Protein AF-A0A2V2X9T9-F1 (afdb_monomer)

Secondary structure (DSSP, 8-state):
----TTTT-----PPP---TT-----------S-TTSEEEEEEE--BTTB--EEEEEEEEHHHHT-TT-SEEEEEEE-TT-SS--EEEEEEEE--------------PPPPS-PPP----HHHHTTSTT----------------------S--EEEEEEEEEEESPPP--SSS---EEEEEEETTEEEEPPP-TT-SS-EEEEEEEEEES-TTT-EEEEEEEE--TTS--EEEEEEEEEGGGTTTSGGGEEEEEEEPBSS-EEEEEEEEEE-

InterPro domains:
  IPR000008 C2 domain [PF00168] (7-73)
  IPR000008 C2 domain [PF00168] (155-245)
  IPR000008 C2 domain [PS50004] (137-257)
  IPR000008 C2 domain [SM00239] (156-253)
  IPR035892 C2 domain superfamily [G3DSA:2.60.40.150] (138-272)
  IPR035892 C2 domain superfamily [SSF49562] (153-270)
  IPR045050 Synaptotagmin, plant [PTHR10774] (154-242)

Radius of gyration: 24.14 Å; Cα contacts (8 Å, |Δi|>4): 445; chains: 1; bounding box: 52×56×68 Å

Nearest PDB structures (foldseek):
  7a1r-assembly2_B  TM=9.874E-01  e=1.997E-17  Trypanosoma brucei equiperdum
  3jzy-assembly1_A  TM=9.285E-01  e=2.390E-10  Homo sapiens
  5iz5-assembly2_B  TM=8.780E-01  e=1.130E-08  Homo sapiens
  4p42-assembly1_B  TM=6.871E-01  e=4.207E-10  Homo sapiens
  5iz5-assembly1_A  TM=8.531E-01  e=1.266E-07  Homo sapiens

Foldseek 3Di:
DDDPPPVDDDDDDADDDDDLPDDGDGDDDDDDPDQQDKDKDWDFDPDPPDTDTLFIDIGRSVVLVPPVDQKDKDFGAHPPDPDRDGRDIDIDGDDDQDDPPDDPDDDDDDDPDDDDDDDDVVVVVVVVPDDDDDDDDDDDDDDPPPPPPVAPFWFKKKKFFFKWAWWDAPDPPAGFFKKKWKDKPPDIDIFHTHPRDRTDTGRDIDMDTGDHQQAIKIKMFIWTDDPPDDIGTRFIDIGRNVVLVPDVQSKDWDWDATPPGIITTMIMHTDTD

Solvent-accessible surface area (backbone atoms only — not comparable to full-atom values): 17339 Å² total; per-residue (Å²): 136,85,80,86,76,72,84,76,71,85,80,85,79,78,84,90,82,76,65,97,87,52,88,86,86,83,87,86,82,82,89,79,93,57,62,88,42,66,49,76,49,76,43,61,48,95,42,96,95,49,70,53,74,54,18,36,44,78,44,52,40,56,66,62,64,40,88,88,48,72,65,50,77,50,58,19,24,42,91,89,49,97,62,79,56,70,69,45,79,48,78,45,74,71,84,84,83,78,81,89,75,74,83,91,76,86,80,78,82,80,79,95,66,84,80,82,91,75,83,60,70,78,62,65,71,63,68,82,78,74,86,75,90,80,86,85,85,84,86,88,84,93,76,90,76,81,77,80,64,86,52,72,41,32,30,39,37,40,38,37,39,42,32,37,38,68,40,55,73,79,47,95,75,76,53,32,22,36,24,44,41,39,33,45,92,90,48,74,50,72,48,77,65,39,77,58,37,51,58,38,74,64,70,37,76,47,79,46,83,40,68,28,35,70,78,38,47,44,39,38,34,36,29,27,62,45,98,89,64,76,64,43,82,41,20,35,43,75,43,56,40,40,64,32,71,70,32,80,87,21,37,46,70,54,78,43,71,21,52,88,36,30,36,39,32,41,37,38,36,49,48,75,93

Organism: Trypanosoma cruzi (NCBI:txid5693)

Structure (mmCIF, N/CA/C/O backbone):
data_AF-A0A2V2X9T9-F1
#
_entry.id   AF-A0A2V2X9T9-F1
#
loop_
_atom_site.group_PDB
_atom_site.id
_atom_site.type_symbol
_atom_site.label_atom_id
_atom_site.label_alt_id
_atom_site.label_comp_id
_atom_site.label_asym_id
_atom_site.label_entity_id
_atom_site.label_seq_id
_atom_site.pdbx_PDB_ins_code
_atom_site.Cartn_x
_atom_site.Cartn_y
_atom_site.Cartn_z
_atom_site.occupancy
_atom_site.B_iso_or_equiv
_atom_site.auth_seq_id
_atom_site.auth_comp_id
_atom_site.auth_asym_id
_atom_site.auth_atom_id
_atom_site.pdbx_PDB_model_num
ATOM 1 N N . MET A 1 1 ? 13.705 20.009 25.625 1.00 28.89 1 MET A N 1
ATOM 2 C CA . MET A 1 1 ? 12.770 20.513 24.594 1.00 28.89 1 MET A CA 1
ATOM 3 C C . MET A 1 1 ? 12.091 19.298 23.990 1.00 28.89 1 MET A C 1
ATOM 5 O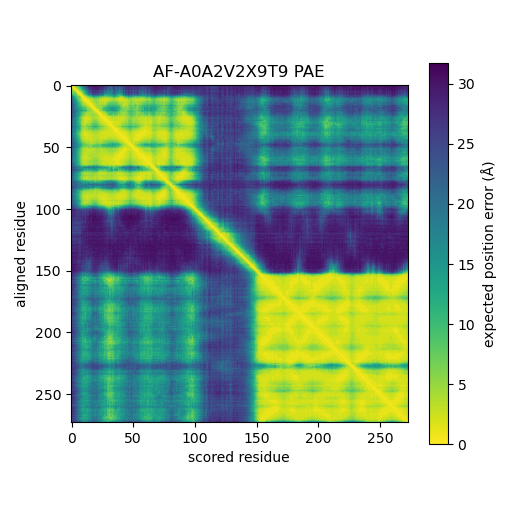 O . MET A 1 1 ? 12.795 18.459 23.448 1.00 28.89 1 MET A O 1
ATOM 9 N N . ILE A 1 2 ? 10.784 19.131 24.202 1.00 28.92 2 ILE A N 1
ATOM 10 C CA . ILE A 1 2 ? 10.064 17.897 23.843 1.00 28.92 2 ILE A CA 1
ATOM 11 C C . ILE A 1 2 ? 9.598 18.002 22.384 1.00 28.92 2 ILE A C 1
ATOM 13 O O . ILE A 1 2 ? 9.056 19.031 21.983 1.00 28.92 2 ILE A O 1
ATOM 17 N N . GLY A 1 3 ? 9.882 16.969 21.586 1.00 25.80 3 GLY A N 1
ATOM 18 C CA . GLY A 1 3 ? 9.629 16.950 20.145 1.00 25.80 3 GLY A CA 1
ATOM 19 C C . GLY A 1 3 ? 8.139 16.922 19.802 1.00 25.80 3 GLY A C 1
ATOM 20 O O . GLY A 1 3 ? 7.372 16.157 20.378 1.00 25.80 3 GLY A O 1
ATOM 21 N N . ASN A 1 4 ? 7.735 17.756 18.844 1.00 30.50 4 ASN A N 1
ATOM 22 C CA . ASN A 1 4 ? 6.341 17.939 18.435 1.00 30.50 4 ASN A CA 1
ATOM 23 C C . ASN A 1 4 ? 5.920 16.908 17.362 1.00 30.50 4 ASN A C 1
ATOM 25 O O . ASN A 1 4 ? 5.582 17.274 16.236 1.00 30.50 4 ASN A O 1
ATOM 29 N N . ASP A 1 5 ? 5.993 15.619 17.713 1.00 32.16 5 ASP A N 1
ATOM 30 C CA . ASP A 1 5 ? 5.801 14.475 16.798 1.00 32.16 5 ASP A CA 1
ATOM 31 C C . ASP A 1 5 ? 4.340 13.976 16.693 1.00 32.16 5 ASP A C 1
ATOM 33 O O . ASP A 1 5 ? 4.054 12.974 16.041 1.00 32.16 5 ASP A O 1
ATOM 37 N N . GLU A 1 6 ? 3.364 14.685 17.275 1.00 36.12 6 GLU A N 1
ATOM 38 C CA . GLU A 1 6 ? 1.939 14.315 17.148 1.00 36.12 6 GLU A CA 1
ATOM 39 C C . GLU A 1 6 ? 1.353 14.542 15.740 1.00 36.12 6 GLU A C 1
ATOM 41 O O . GLU A 1 6 ? 0.246 14.086 15.445 1.00 36.12 6 GLU A O 1
ATOM 46 N N . LYS A 1 7 ? 2.072 15.236 14.848 1.00 32.56 7 LYS A N 1
ATOM 47 C CA . LYS A 1 7 ? 1.517 15.843 13.624 1.00 32.56 7 LYS A CA 1
ATOM 48 C C . LYS A 1 7 ? 1.020 14.896 12.520 1.00 32.56 7 LYS A C 1
ATOM 50 O O . LYS A 1 7 ? 0.610 15.400 11.478 1.00 32.56 7 LYS A O 1
ATOM 55 N N . ASN A 1 8 ? 1.028 13.574 12.709 1.00 38.50 8 ASN A N 1
ATOM 56 C CA . ASN A 1 8 ? 0.513 12.645 11.692 1.00 38.50 8 ASN A CA 1
ATOM 57 C C . ASN A 1 8 ? -0.194 11.377 12.217 1.00 38.50 8 ASN A C 1
ATOM 59 O O . ASN A 1 8 ? -0.407 10.440 11.448 1.00 38.50 8 ASN A O 1
ATOM 63 N N . LYS A 1 9 ? -0.594 11.318 13.498 1.00 53.03 9 LYS A N 1
ATOM 64 C CA . LYS A 1 9 ? -1.461 10.222 13.974 1.00 53.03 9 LYS A CA 1
ATOM 65 C C . LYS A 1 9 ? -2.888 10.441 13.458 1.00 53.03 9 LYS A C 1
ATOM 67 O O . LYS A 1 9 ? -3.570 11.365 13.905 1.00 53.03 9 LYS A O 1
ATOM 72 N N . LYS A 1 10 ? -3.334 9.602 12.513 1.00 62.12 10 LYS A N 1
ATOM 73 C CA . LYS A 1 10 ? -4.699 9.625 11.959 1.00 62.12 10 LYS A CA 1
ATOM 74 C C . LYS A 1 10 ? -5.705 9.398 13.092 1.00 62.12 10 LYS A C 1
ATOM 76 O O . LYS A 1 10 ? -5.813 8.296 13.615 1.00 62.12 10 LYS A O 1
ATOM 81 N N . ARG A 1 11 ? -6.425 10.452 13.486 1.00 79.19 11 ARG A N 1
ATOM 82 C CA . ARG A 1 11 ? -7.512 10.362 14.469 1.00 79.19 11 ARG A CA 1
ATOM 83 C C . ARG A 1 11 ? -8.745 9.783 13.781 1.00 79.19 11 ARG A C 1
ATOM 85 O O . ARG A 1 11 ? -9.159 10.296 12.742 1.00 79.19 11 ARG A O 1
ATOM 92 N N . LEU A 1 12 ? -9.319 8.736 14.361 1.00 83.00 12 LEU A N 1
ATOM 93 C CA . LEU A 1 12 ? -10.625 8.211 13.971 1.00 83.00 12 LEU A CA 1
ATOM 94 C C . LEU A 1 12 ? -11.700 8.948 14.787 1.00 83.00 12 LEU A C 1
ATOM 96 O O . LEU A 1 12 ? -11.453 9.318 15.936 1.00 83.00 12 LEU A O 1
ATOM 100 N N . LYS A 1 13 ? -12.860 9.225 14.184 1.00 85.56 13 LYS A N 1
ATOM 101 C CA . LYS A 1 13 ? -13.997 9.898 14.833 1.00 85.56 13 LYS A CA 1
ATOM 102 C C . LYS A 1 13 ? -15.243 9.051 14.610 1.00 85.56 13 LYS A C 1
ATOM 104 O O . LYS A 1 13 ? -15.456 8.600 13.488 1.00 85.56 13 LYS A O 1
ATOM 109 N N . SER A 1 14 ? -16.026 8.862 15.667 1.00 83.56 14 SER A N 1
ATOM 110 C CA . SER A 1 14 ? -17.267 8.094 15.630 1.00 83.56 14 SER A CA 1
ATOM 111 C C . SER A 1 14 ? -18.379 8.796 14.850 1.00 83.56 14 SER A C 1
ATOM 113 O O . SER A 1 14 ? -18.314 10.002 14.563 1.00 83.56 14 SER A O 1
ATOM 115 N N . ALA A 1 15 ? -19.464 8.067 14.611 1.00 78.88 15 ALA A N 1
ATOM 116 C CA . ALA A 1 15 ? -20.769 8.655 14.360 1.00 78.88 15 ALA A CA 1
ATOM 117 C C . ALA A 1 15 ? -21.184 9.626 15.492 1.00 78.88 15 ALA A C 1
ATOM 119 O O . ALA A 1 15 ? -20.771 9.505 16.650 1.00 78.88 15 ALA A O 1
ATOM 120 N N . ILE A 1 16 ? -22.022 10.608 15.147 1.00 78.44 16 ILE A N 1
ATOM 121 C CA . ILE A 1 16 ? -22.639 11.522 16.117 1.00 78.44 16 ILE A CA 1
ATOM 122 C C . ILE A 1 16 ? -23.862 10.820 16.711 1.00 78.44 16 ILE A C 1
ATOM 124 O O . ILE A 1 16 ? -24.809 10.515 15.985 1.00 78.44 16 ILE A O 1
ATOM 128 N N . TYR A 1 17 ? -23.868 10.619 18.027 1.00 75.88 17 TYR A N 1
ATOM 129 C CA . TYR A 1 17 ? -25.002 10.059 18.764 1.00 75.88 17 TYR A CA 1
ATOM 130 C C . TYR A 1 17 ? -25.751 11.142 19.557 1.00 75.88 17 TYR A C 1
ATOM 132 O O . TYR A 1 17 ? -25.273 12.266 19.728 1.00 75.88 17 TYR A O 1
ATOM 140 N N . LYS A 1 18 ? -26.969 10.826 20.009 1.00 77.75 18 LYS A N 1
ATOM 141 C CA . LYS A 1 18 ? -27.835 11.739 20.771 1.00 77.75 18 LYS A CA 1
ATOM 142 C C . LYS A 1 18 ? -28.406 11.023 21.985 1.00 77.75 18 LYS A C 1
ATOM 144 O O . LYS A 1 18 ? -28.863 9.898 21.849 1.00 77.75 18 LYS A O 1
ATOM 149 N N . GLY A 1 19 ? -28.466 11.729 23.113 1.00 72.50 19 GLY A N 1
ATOM 150 C CA . GLY A 1 19 ? -28.931 11.199 24.397 1.00 72.50 19 GLY A CA 1
ATOM 151 C C . GLY A 1 19 ? -27.762 10.837 25.314 1.00 72.50 19 GLY A C 1
ATOM 152 O O . GLY A 1 19 ? -26.826 10.162 24.904 1.00 72.50 19 GLY A O 1
ATOM 153 N N . LEU A 1 20 ? -27.807 11.305 26.566 1.00 70.94 20 LEU A N 1
ATOM 154 C CA . LEU A 1 20 ? -26.736 11.085 27.554 1.00 70.94 20 LEU A CA 1
ATOM 155 C C . LEU A 1 20 ? -26.672 9.638 28.071 1.00 70.94 20 LEU A C 1
ATOM 157 O O . LEU A 1 20 ? -25.647 9.228 28.602 1.00 70.94 20 LEU A O 1
ATOM 161 N N . SER A 1 21 ? -27.767 8.892 27.931 1.00 73.31 21 SER A N 1
ATOM 162 C CA . SER A 1 21 ? -27.919 7.491 28.338 1.00 73.31 21 SER A CA 1
ATOM 163 C C . SER A 1 21 ? -28.033 6.536 27.146 1.00 73.31 21 SER A C 1
ATOM 165 O O . SER A 1 21 ? -28.438 5.391 27.320 1.00 73.31 21 SER A O 1
ATOM 167 N N . SER A 1 22 ? -27.775 7.021 25.932 1.00 72.00 22 SER A N 1
ATOM 168 C CA . SER A 1 22 ? -27.803 6.208 24.720 1.00 72.00 22 SER A CA 1
ATOM 169 C C . SER A 1 22 ? -26.463 5.512 24.543 1.00 72.00 22 SER A C 1
ATOM 171 O O . SER A 1 22 ? -25.416 6.146 24.673 1.00 72.00 22 SER A O 1
ATOM 173 N N . GLU A 1 23 ? -26.499 4.224 24.223 1.00 76.12 23 GLU A N 1
ATOM 174 C CA . GLU A 1 23 ? -25.305 3.473 23.851 1.00 76.12 23 GLU A CA 1
ATOM 175 C C . GLU A 1 23 ? -24.800 3.962 22.483 1.00 76.12 23 GLU A C 1
ATOM 177 O O . GLU A 1 23 ? -25.583 4.169 21.551 1.00 76.12 23 GLU A O 1
ATOM 182 N N . LEU A 1 24 ? -23.490 4.195 22.389 1.00 77.31 24 LEU A N 1
ATOM 183 C CA . LEU A 1 24 ? -22.781 4.431 21.136 1.00 77.31 24 LEU A CA 1
ATOM 184 C C . LEU A 1 24 ? -22.089 3.121 20.767 1.00 77.31 24 LEU A C 1
ATOM 186 O O . LEU A 1 24 ? -21.154 2.716 21.454 1.00 77.31 24 LEU A O 1
ATOM 190 N N . ASP A 1 25 ? -22.548 2.499 19.688 1.00 81.56 25 ASP A N 1
ATOM 191 C CA . ASP A 1 25 ? -21.890 1.364 19.046 1.00 81.56 25 ASP A CA 1
ATOM 192 C C . ASP A 1 25 ? -21.240 1.858 17.745 1.00 81.56 25 ASP A C 1
ATOM 194 O O . ASP A 1 25 ? -21.893 2.522 16.933 1.00 81.56 25 ASP A O 1
ATOM 198 N N . ASP A 1 26 ? -19.939 1.619 17.596 1.00 82.12 26 ASP A N 1
ATOM 199 C CA . ASP A 1 26 ? -19.144 2.041 16.441 1.00 82.12 26 ASP A CA 1
ATOM 200 C C . ASP A 1 26 ? -17.896 1.154 16.309 1.00 82.12 26 ASP A C 1
ATOM 202 O O . ASP A 1 26 ? -17.296 0.749 17.309 1.00 82.12 26 ASP A O 1
ATOM 206 N N . VAL A 1 27 ? -17.486 0.867 15.073 1.00 83.06 27 VAL A N 1
ATOM 207 C CA . VAL A 1 27 ? -16.420 -0.097 14.768 1.00 83.06 27 VAL A CA 1
ATOM 208 C C . VAL A 1 27 ? -15.262 0.607 14.073 1.00 83.06 27 VAL A C 1
ATOM 210 O O . VAL A 1 27 ? -15.402 1.177 12.991 1.00 83.06 27 VAL A O 1
ATOM 213 N N . PHE A 1 28 ? -14.083 0.526 14.689 1.00 82.69 28 PHE A N 1
ATOM 214 C CA . PHE A 1 28 ? -12.851 1.115 14.174 1.00 82.69 28 PHE A CA 1
ATOM 215 C C . PHE A 1 28 ? -11.852 0.038 13.769 1.00 82.69 28 PHE A C 1
ATOM 217 O O . PHE A 1 28 ? -11.462 -0.791 14.586 1.00 82.69 28 PHE A O 1
ATOM 224 N N . SER A 1 29 ? -11.358 0.125 12.536 1.00 78.06 29 SER A N 1
ATOM 225 C CA . SER A 1 29 ? -10.377 -0.814 11.988 1.00 78.06 29 SER A CA 1
ATOM 226 C C . SER A 1 29 ? -9.162 -0.052 11.461 1.00 78.06 29 SER A C 1
ATOM 228 O O . SER A 1 29 ? -9.301 0.910 10.701 1.00 78.06 29 SER A O 1
ATOM 230 N N . PHE A 1 30 ? -7.969 -0.433 11.917 1.00 79.50 30 PHE A N 1
ATOM 231 C CA . PHE A 1 30 ? -6.710 0.253 11.620 1.00 79.50 30 PHE A CA 1
ATOM 232 C C . PHE A 1 30 ? -5.505 -0.663 11.872 1.00 79.50 30 PHE A C 1
ATOM 234 O O . PHE A 1 30 ? -5.598 -1.654 12.593 1.00 79.50 30 PHE A O 1
ATOM 241 N N . VAL A 1 31 ? -4.349 -0.309 11.304 1.00 79.31 31 VAL A N 1
ATOM 242 C CA . VAL A 1 31 ? -3.096 -1.054 11.492 1.00 79.31 31 VAL A CA 1
ATOM 243 C C . VAL A 1 31 ? -2.367 -0.595 12.754 1.00 79.31 31 VAL A C 1
ATOM 245 O O . VAL A 1 31 ? -2.114 0.594 12.953 1.00 79.31 31 VAL A O 1
ATOM 248 N N . LEU A 1 32 ? -1.965 -1.559 13.583 1.00 80.56 32 LEU A N 1
ATOM 249 C CA . LEU A 1 32 ? -1.074 -1.357 14.724 1.00 80.56 32 LEU A CA 1
ATOM 250 C C . LEU A 1 32 ? 0.354 -1.787 14.368 1.00 80.56 32 LEU A C 1
ATOM 252 O O . LEU A 1 32 ? 0.647 -2.976 14.279 1.00 80.56 32 LEU A O 1
ATOM 256 N N . TYR A 1 33 ? 1.256 -0.816 14.197 1.00 77.44 33 TYR A N 1
ATOM 257 C CA . TYR A 1 33 ? 2.684 -1.081 13.953 1.00 77.44 33 TYR A CA 1
ATOM 258 C C . TYR A 1 33 ? 3.502 -1.320 15.231 1.00 77.44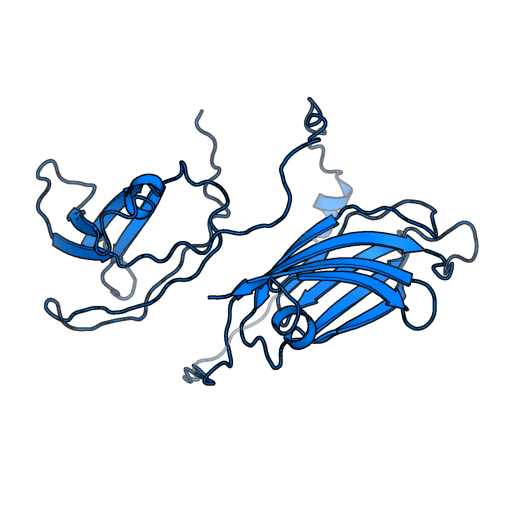 33 TYR A C 1
ATOM 260 O O . TYR A 1 33 ? 4.583 -1.901 15.166 1.00 77.44 33 TYR A O 1
ATOM 268 N N . ASP A 1 34 ? 3.018 -0.838 16.379 1.00 80.69 34 ASP A N 1
ATOM 269 C CA . ASP A 1 34 ? 3.670 -0.981 17.683 1.00 80.69 34 ASP A CA 1
ATOM 270 C C . ASP A 1 34 ? 2.641 -1.411 18.732 1.00 80.69 34 ASP A C 1
ATOM 272 O O . ASP A 1 34 ? 1.712 -0.673 19.066 1.00 80.69 34 ASP A O 1
ATOM 276 N N . THR A 1 35 ? 2.822 -2.623 19.249 1.00 85.56 35 THR A N 1
ATOM 277 C CA . THR A 1 35 ? 1.967 -3.231 20.273 1.00 85.56 35 THR A CA 1
ATOM 278 C C . THR A 1 35 ? 2.292 -2.748 21.686 1.00 85.56 35 THR A C 1
ATOM 280 O O . THR A 1 35 ? 1.521 -3.009 22.605 1.00 85.56 35 THR A O 1
ATOM 283 N N . ASN A 1 36 ? 3.394 -2.013 21.873 1.00 87.12 36 ASN A N 1
ATOM 284 C CA . ASN A 1 36 ? 3.758 -1.380 23.146 1.00 87.12 36 ASN A CA 1
ATOM 285 C C . ASN A 1 36 ? 3.147 0.023 23.299 1.00 87.12 36 ASN A C 1
ATOM 287 O O . ASN A 1 36 ? 3.328 0.669 24.331 1.00 87.12 36 ASN A O 1
ATOM 291 N N . GLY A 1 37 ? 2.450 0.506 22.266 1.00 88.25 37 GLY A N 1
ATOM 292 C CA . GLY A 1 37 ? 1.770 1.792 22.272 1.00 88.25 37 GLY A CA 1
ATOM 293 C C . GLY A 1 37 ? 0.493 1.815 23.116 1.00 88.25 37 GLY A C 1
ATOM 294 O O . GLY A 1 37 ? 0.051 0.821 23.691 1.00 88.25 37 GLY A O 1
ATOM 295 N N . THR A 1 38 ? -0.139 2.986 23.127 1.00 89.75 38 THR A N 1
ATOM 296 C CA . THR A 1 38 ? -1.353 3.281 23.895 1.00 89.75 38 THR A CA 1
ATOM 297 C C . THR A 1 38 ? -2.415 3.853 22.966 1.00 89.75 38 THR A C 1
ATOM 299 O O . THR A 1 38 ? -2.151 4.826 22.250 1.00 89.75 38 THR A O 1
ATOM 302 N N . LEU A 1 39 ? -3.619 3.277 22.989 1.00 90.06 39 LEU A N 1
ATOM 303 C CA . LEU A 1 39 ? -4.798 3.882 22.377 1.00 90.06 39 LEU A CA 1
ATOM 304 C C . LEU A 1 39 ? -5.346 4.962 23.308 1.00 90.06 39 LEU A C 1
ATOM 306 O O . LEU A 1 39 ? -5.433 4.777 24.521 1.00 90.06 39 LEU A O 1
ATOM 310 N N . ARG A 1 40 ? -5.701 6.107 22.729 1.00 91.81 40 ARG A N 1
ATOM 311 C CA . ARG A 1 40 ? -6.246 7.257 23.450 1.00 91.81 40 ARG A CA 1
ATOM 312 C C . ARG A 1 40 ? -7.652 7.523 22.949 1.00 91.81 40 ARG A C 1
ATOM 314 O O . ARG A 1 40 ? -7.849 7.684 21.744 1.00 91.81 40 ARG A O 1
ATOM 321 N N . PHE A 1 41 ? -8.599 7.584 23.872 1.00 91.12 41 PHE A N 1
ATOM 322 C CA . PHE A 1 41 ? -10.004 7.818 23.578 1.00 91.12 41 PHE A CA 1
ATOM 323 C C . PHE A 1 41 ? -10.428 9.145 24.189 1.00 91.12 41 PHE A C 1
ATOM 325 O O . PHE A 1 41 ? -10.074 9.449 25.326 1.00 91.12 41 PHE A O 1
ATOM 332 N N . TRP A 1 42 ? -11.210 9.912 23.435 1.00 91.12 42 TRP A N 1
ATOM 333 C CA . TRP A 1 42 ? -11.793 11.173 23.873 1.00 91.12 42 TRP A CA 1
ATOM 334 C C . TRP A 1 42 ? -13.256 11.222 23.469 1.00 91.12 42 TRP A C 1
ATOM 336 O O . TRP A 1 42 ? -13.597 10.950 22.317 1.00 91.12 42 TRP A O 1
ATOM 346 N N . LEU A 1 43 ? -14.102 11.633 24.405 1.00 88.56 43 LEU A N 1
ATOM 347 C CA . LEU A 1 43 ? -15.502 11.938 24.163 1.00 88.56 43 LEU A CA 1
ATOM 348 C C . LEU A 1 43 ? -15.702 13.453 24.253 1.00 88.56 43 LEU A C 1
ATOM 350 O O . LEU A 1 43 ? -15.250 14.085 25.207 1.00 88.56 43 LEU A O 1
ATOM 354 N N . TYR A 1 44 ? -16.407 14.029 23.284 1.00 88.00 44 TYR A N 1
ATOM 355 C CA . TYR A 1 44 ? -16.704 15.461 23.194 1.00 88.00 44 TYR A CA 1
ATOM 356 C C . TYR A 1 44 ? -18.209 15.675 23.029 1.00 88.00 44 TYR A C 1
ATOM 358 O O . TYR A 1 44 ? -18.884 14.837 22.431 1.00 88.00 44 TYR A O 1
ATOM 366 N N . PHE A 1 45 ? -18.733 16.805 23.510 1.00 85.12 45 PHE A N 1
ATOM 367 C CA . PHE A 1 45 ? -20.035 17.273 23.034 1.00 85.12 45 PHE A CA 1
ATOM 368 C C . PHE A 1 45 ? -19.857 17.994 21.694 1.00 85.12 45 PHE A C 1
ATOM 370 O O . PHE A 1 45 ? -18.963 18.823 21.563 1.00 85.12 45 PHE A O 1
ATOM 377 N N . ASP A 1 46 ? -20.731 17.697 20.735 1.00 83.94 46 ASP A N 1
ATOM 378 C CA . ASP A 1 46 ? -20.836 18.392 19.447 1.00 83.94 46 ASP A CA 1
ATOM 379 C C . ASP A 1 46 ? -21.629 19.697 19.650 1.00 83.94 46 ASP A C 1
ATOM 381 O O . ASP A 1 46 ? -22.858 19.723 19.533 1.00 83.94 46 ASP A O 1
ATOM 385 N N . VAL A 1 47 ? -20.941 20.767 20.067 1.00 81.31 47 VAL A N 1
ATOM 386 C CA . VAL A 1 47 ? -21.546 22.086 20.313 1.00 81.31 47 VAL A CA 1
ATOM 387 C C . VAL A 1 47 ? -20.974 23.095 19.306 1.00 81.31 47 VAL A C 1
ATOM 389 O O . VAL A 1 47 ? -19.764 23.302 19.249 1.00 81.31 47 VAL A O 1
ATOM 392 N N . PRO A 1 48 ? -21.809 23.767 18.488 1.00 77.81 48 PRO A N 1
ATOM 393 C CA . PRO A 1 48 ? -21.313 24.677 17.459 1.00 77.81 48 PRO A CA 1
ATOM 394 C C . PRO A 1 48 ? -20.375 25.766 18.006 1.00 77.81 48 PRO A C 1
ATOM 396 O O . PRO A 1 48 ? -20.781 26.623 18.789 1.00 77.81 48 PRO A O 1
ATOM 399 N N . GLY A 1 49 ? -19.120 25.743 17.550 1.00 79.19 49 GLY A N 1
ATOM 400 C CA . GLY A 1 49 ? -18.075 26.700 17.928 1.00 79.19 49 GLY A CA 1
ATOM 401 C C . GLY A 1 49 ? -17.195 26.279 19.112 1.00 79.19 49 GLY A C 1
ATOM 402 O O . GLY A 1 49 ? -16.138 26.882 19.298 1.00 79.19 49 GLY A O 1
ATOM 403 N N . THR A 1 50 ? -17.567 25.248 19.875 1.00 78.69 50 THR A N 1
ATOM 404 C CA . THR A 1 50 ? -16.759 24.691 20.971 1.00 78.69 50 THR A CA 1
ATOM 405 C C . THR A 1 50 ? -17.033 23.198 21.139 1.00 78.69 50 THR A C 1
ATOM 407 O O . THR A 1 50 ? -18.141 22.823 21.476 1.00 78.69 50 THR A O 1
ATOM 410 N N . ASP A 1 51 ? -16.015 22.343 21.025 1.00 84.38 51 ASP A N 1
ATOM 411 C CA . ASP A 1 51 ? -16.145 20.907 21.324 1.00 84.38 51 ASP A CA 1
ATOM 412 C C . ASP A 1 51 ? -15.609 20.623 22.748 1.00 84.38 51 ASP A C 1
ATOM 414 O O . ASP A 1 51 ? -14.428 20.293 22.909 1.00 84.38 51 ASP A O 1
ATOM 418 N N . PRO A 1 52 ? -16.389 20.805 23.836 1.00 84.88 52 PRO A N 1
ATOM 419 C CA . PRO A 1 52 ? -15.892 20.579 25.188 1.00 84.88 52 PRO A CA 1
ATOM 420 C C . PRO A 1 52 ? -15.685 19.084 25.455 1.00 84.88 52 PRO A C 1
ATOM 422 O O . PRO A 1 52 ? -16.585 18.263 25.264 1.00 84.88 52 PRO A O 1
ATOM 425 N N . CYS A 1 53 ? -14.504 18.736 25.972 1.00 86.75 53 CYS A N 1
ATOM 426 C CA . CYS A 1 53 ? -14.184 17.368 26.370 1.00 86.75 53 CYS A CA 1
ATOM 427 C C . CYS A 1 53 ? -15.101 16.899 27.519 1.00 86.75 53 CYS A C 1
ATOM 429 O O . CYS A 1 53 ? -15.172 17.500 28.603 1.00 86.75 53 CYS A O 1
ATOM 431 N N . VAL A 1 54 ? -15.817 15.804 27.272 1.00 86.81 54 VAL A N 1
ATOM 432 C CA . VAL A 1 54 ? -16.606 15.065 28.260 1.00 86.81 54 VAL A CA 1
ATOM 433 C C . VAL A 1 54 ? -15.667 14.218 29.113 1.00 86.81 54 VAL A C 1
ATOM 435 O O . VAL A 1 54 ? -15.709 14.300 30.338 1.00 86.81 54 VAL A O 1
ATOM 438 N N . GLY A 1 55 ? -14.759 13.482 28.488 1.00 89.12 55 GLY A N 1
ATOM 439 C CA . GLY A 1 55 ? -13.726 12.749 29.199 1.00 89.12 55 GLY A CA 1
ATOM 440 C C . GLY A 1 55 ? -12.774 12.043 28.252 1.00 89.12 55 GLY A C 1
ATOM 441 O O . GLY A 1 55 ? -13.047 11.914 27.058 1.00 89.12 55 GLY A O 1
ATOM 442 N N . GLU A 1 56 ? -11.663 11.592 28.808 1.00 91.94 56 GLU A N 1
ATOM 443 C CA . GLU A 1 56 ? -10.613 10.873 28.104 1.00 91.94 56 GLU A CA 1
ATOM 444 C C . GLU A 1 56 ? -10.152 9.655 28.905 1.00 91.94 56 GLU A C 1
ATOM 446 O O . GLU A 1 56 ? -10.330 9.595 30.126 1.00 91.94 56 GLU A O 1
ATOM 451 N N . CYS A 1 57 ? -9.582 8.675 28.209 1.00 91.69 57 CYS A N 1
ATOM 452 C CA . CYS A 1 57 ? -8.869 7.563 28.823 1.00 91.69 57 CYS A CA 1
ATOM 453 C C . CYS A 1 57 ? -7.754 7.049 27.904 1.00 91.69 57 CYS A C 1
ATOM 455 O O . CYS A 1 57 ? -7.816 7.161 26.675 1.00 91.69 57 CYS A O 1
ATOM 457 N N . GLU A 1 58 ? -6.739 6.452 28.519 1.00 92.19 58 GLU A N 1
ATOM 458 C CA . GLU A 1 58 ? -5.611 5.816 27.847 1.00 92.19 58 GLU A CA 1
ATOM 459 C C . GLU A 1 58 ? -5.640 4.307 28.112 1.00 92.19 58 GLU A C 1
ATOM 461 O O . GLU A 1 58 ? -5.757 3.888 29.263 1.00 92.19 58 GLU A O 1
ATOM 466 N N . VAL A 1 59 ? -5.523 3.493 27.061 1.00 90.50 59 VAL A N 1
ATOM 467 C CA . VAL A 1 59 ? -5.519 2.025 27.150 1.00 90.50 59 VAL A CA 1
ATOM 468 C C . VAL A 1 59 ? -4.282 1.474 26.428 1.00 90.50 59 VAL A C 1
ATOM 470 O O . VAL A 1 59 ? -4.190 1.589 25.201 1.00 90.50 59 VAL A O 1
ATOM 473 N N . PRO A 1 60 ? -3.301 0.898 27.149 1.00 91.62 60 PRO A N 1
ATOM 474 C CA . PRO A 1 60 ? -2.165 0.205 26.545 1.00 91.62 60 PRO A CA 1
ATOM 475 C C . PRO A 1 60 ? -2.620 -0.924 25.614 1.00 91.62 60 PRO A C 1
ATOM 477 O O . PRO A 1 60 ? -3.441 -1.758 25.997 1.00 91.62 60 PRO A O 1
ATOM 480 N N . VAL A 1 61 ? -2.053 -0.989 24.407 1.00 90.56 61 VAL A N 1
ATOM 481 C CA . VAL A 1 61 ? -2.428 -1.983 23.383 1.00 90.56 61 VAL A CA 1
ATOM 482 C C . VAL A 1 61 ? -2.225 -3.413 23.895 1.00 90.56 61 VAL A C 1
ATOM 484 O O . VAL A 1 61 ? -3.080 -4.264 23.671 1.00 90.56 61 VAL A O 1
ATOM 487 N N . GLN A 1 62 ? -1.165 -3.661 24.672 1.00 89.19 62 GLN A N 1
ATOM 488 C CA . GLN A 1 62 ? -0.902 -4.964 25.298 1.00 89.19 62 GLN A CA 1
ATOM 489 C C . GLN A 1 62 ? -2.052 -5.481 26.184 1.00 89.19 62 GLN A C 1
ATOM 491 O O . GLN A 1 62 ? -2.229 -6.690 26.275 1.00 89.19 62 GLN A O 1
ATOM 496 N N . ILE A 1 63 ? -2.831 -4.597 26.825 1.00 88.69 63 ILE A N 1
ATOM 497 C CA . ILE A 1 63 ? -3.965 -5.002 27.677 1.00 88.69 63 ILE A CA 1
ATOM 498 C C . ILE A 1 63 ? -5.128 -5.501 26.817 1.00 88.69 63 ILE A C 1
ATOM 500 O O . ILE A 1 63 ? -5.736 -6.512 27.146 1.00 88.69 63 ILE A O 1
ATOM 504 N N . LEU A 1 64 ? -5.395 -4.833 25.692 1.00 88.88 64 LEU A N 1
ATOM 505 C CA . LEU A 1 64 ? -6.410 -5.263 24.725 1.00 88.88 64 LEU A CA 1
ATOM 506 C C . LEU A 1 64 ? -6.001 -6.561 24.004 1.00 88.88 64 LEU A C 1
ATOM 508 O O . LEU A 1 64 ? -6.856 -7.345 23.608 1.00 88.88 64 LEU A O 1
ATOM 512 N N . MET A 1 65 ? -4.695 -6.804 23.856 1.00 85.25 65 MET A N 1
ATOM 513 C CA . MET A 1 65 ? -4.153 -8.035 23.273 1.00 85.25 65 MET A CA 1
ATOM 514 C C . MET A 1 65 ? -4.150 -9.248 24.223 1.00 85.25 65 MET A C 1
ATOM 516 O O . MET A 1 65 ? -3.893 -10.358 23.748 1.00 85.25 65 MET A O 1
ATOM 520 N N . ASP A 1 66 ? -4.392 -9.090 25.534 1.00 81.06 66 ASP A N 1
ATOM 521 C CA . ASP A 1 66 ? -4.457 -10.240 26.450 1.00 81.06 66 ASP A CA 1
ATOM 522 C C . ASP A 1 66 ? -5.756 -11.023 26.209 1.00 81.06 66 ASP A C 1
ATOM 524 O O . ASP A 1 66 ? -6.842 -10.640 26.646 1.00 81.06 66 ASP A O 1
ATOM 528 N N . SER A 1 67 ? -5.618 -12.168 25.537 1.00 59.03 67 SER A N 1
ATOM 529 C CA . SER A 1 67 ? -6.692 -13.059 25.074 1.00 59.03 67 SER A CA 1
ATOM 530 C C . SER A 1 67 ? -7.636 -13.595 26.161 1.00 59.03 67 SER A C 1
ATOM 532 O O . SER A 1 67 ? -8.581 -14.323 25.856 1.00 59.03 67 SER A O 1
ATOM 534 N N . LYS A 1 68 ? -7.400 -13.252 27.429 1.00 66.50 68 LYS A N 1
ATOM 535 C CA . LYS A 1 68 ? -8.262 -13.570 28.573 1.00 66.50 68 LYS A CA 1
ATOM 536 C C . LYS A 1 68 ? -9.467 -12.640 28.723 1.00 66.50 68 LYS A C 1
ATOM 538 O O . LYS A 1 68 ? -10.389 -13.004 29.451 1.00 66.50 68 LYS A O 1
ATOM 543 N N . GLN A 1 69 ? -9.469 -11.460 28.098 1.00 62.78 69 GLN A N 1
ATOM 544 C CA . GLN A 1 69 ? -10.589 -10.513 28.152 1.00 62.78 69 GLN A CA 1
ATOM 545 C C . GLN A 1 69 ? -11.129 -10.237 26.747 1.00 62.78 69 GLN A C 1
ATOM 547 O O . GLN A 1 69 ? -10.463 -9.620 25.926 1.00 62.78 69 GLN A O 1
ATOM 552 N N . THR A 1 70 ? -12.364 -10.667 26.480 1.00 70.19 70 THR A N 1
ATOM 553 C CA . THR A 1 70 ? -13.099 -10.306 25.254 1.00 70.19 70 THR A CA 1
ATOM 554 C C . THR A 1 70 ? -13.681 -8.893 25.315 1.00 70.19 70 THR A C 1
ATOM 556 O O . THR A 1 70 ? -13.946 -8.298 24.278 1.00 70.19 70 THR A O 1
ATOM 559 N N . GLU A 1 71 ? -13.891 -8.372 26.527 1.00 86.19 71 GLU A N 1
ATOM 560 C CA . GLU A 1 71 ? -14.390 -7.028 26.814 1.00 86.19 71 GLU A CA 1
ATOM 561 C C . GLU A 1 71 ? -13.411 -6.323 27.757 1.00 86.19 71 GLU A C 1
ATOM 563 O O . GLU A 1 71 ? -13.143 -6.812 28.858 1.00 86.19 71 GLU A O 1
ATOM 568 N N . HIS A 1 72 ? -12.919 -5.154 27.353 1.00 86.81 72 HIS A N 1
ATOM 569 C CA . HIS A 1 72 ? -12.176 -4.254 28.225 1.00 86.81 72 HIS A CA 1
ATOM 570 C C . HIS A 1 72 ? -13.027 -3.026 28.549 1.00 86.81 72 HIS A C 1
ATOM 572 O O . HIS A 1 72 ? -13.490 -2.326 27.650 1.00 86.81 72 HIS A O 1
ATOM 578 N N . SER A 1 73 ? -13.222 -2.739 29.838 1.00 89.88 73 SER A N 1
ATOM 579 C CA . SER A 1 73 ? -13.993 -1.572 30.272 1.00 89.88 73 SER A CA 1
ATOM 580 C C . SER A 1 73 ? -13.127 -0.540 30.980 1.00 89.88 73 SER A C 1
ATOM 582 O O . SER A 1 73 ? -12.368 -0.866 31.892 1.00 89.88 73 SER A O 1
ATOM 584 N N . CYS A 1 74 ? -13.273 0.720 30.579 1.00 89.94 74 CYS A N 1
ATOM 585 C CA . CYS A 1 74 ? -12.534 1.844 31.137 1.00 89.94 74 CYS A CA 1
ATOM 586 C C . CYS A 1 74 ? -13.453 3.051 31.370 1.00 89.94 74 CYS A C 1
ATOM 588 O O . CYS A 1 74 ? -14.540 3.167 30.800 1.00 89.94 74 CYS A O 1
ATOM 590 N N . LEU A 1 75 ? -13.039 3.949 32.263 1.00 91.19 75 LEU A N 1
ATOM 591 C CA . LEU A 1 75 ? -13.820 5.123 32.653 1.00 91.19 75 LEU A CA 1
ATOM 592 C C . LEU A 1 75 ? -13.229 6.374 32.005 1.00 91.19 75 LEU A C 1
ATOM 594 O O . LEU A 1 75 ? -12.034 6.637 32.128 1.00 91.19 75 LEU A O 1
ATOM 598 N N . LEU A 1 76 ? -14.078 7.150 31.334 1.00 87.69 76 LEU A N 1
ATOM 599 C CA . LEU A 1 76 ? -13.712 8.430 30.737 1.00 87.69 76 LEU A CA 1
ATOM 600 C C . LEU A 1 76 ? -13.776 9.514 31.818 1.00 87.69 76 LEU A C 1
ATOM 602 O O . LEU A 1 76 ? -14.850 9.809 32.357 1.00 87.69 76 LEU A O 1
ATOM 606 N N . VAL A 1 77 ? -12.623 10.107 32.126 1.00 88.25 77 VAL A N 1
ATOM 607 C CA . VAL A 1 77 ? -12.445 11.114 33.186 1.00 88.25 77 VAL A CA 1
ATOM 608 C C . VAL A 1 77 ? -12.051 12.465 32.594 1.00 88.25 77 VAL A C 1
ATOM 610 O O . VAL A 1 77 ? -11.529 12.549 31.483 1.00 88.25 77 VAL A O 1
ATOM 613 N N . LYS A 1 78 ? -12.308 13.562 33.311 1.00 82.94 78 LYS A N 1
ATOM 614 C CA . LYS A 1 78 ? -11.959 14.905 32.828 1.00 82.94 78 LYS A CA 1
ATOM 615 C C . LYS A 1 78 ? -10.522 15.268 33.226 1.00 82.94 78 LYS A C 1
ATOM 617 O O . LYS A 1 78 ? -10.263 15.500 34.400 1.00 82.94 78 LYS A O 1
ATOM 622 N N . SER A 1 79 ? -9.646 15.441 32.233 1.00 65.88 79 SER A N 1
ATOM 623 C CA . SER A 1 79 ? -8.217 15.813 32.361 1.00 65.88 79 SER A CA 1
ATOM 624 C C . SER A 1 79 ? -7.889 16.929 33.375 1.00 65.88 79 SER A C 1
ATOM 626 O O . SER A 1 79 ? -6.811 16.973 33.956 1.00 65.88 79 SER A O 1
ATOM 628 N N . SER A 1 80 ? -8.812 17.876 33.577 1.00 61.19 80 SER A N 1
ATOM 629 C CA . SER A 1 80 ? -8.549 19.165 34.228 1.00 61.19 80 SER A CA 1
ATOM 630 C C . SER A 1 80 ? -9.009 19.269 35.692 1.00 61.19 80 SER A C 1
ATOM 632 O O . SER A 1 80 ? -9.272 20.386 36.146 1.00 61.19 80 SER A O 1
ATOM 634 N N . VAL A 1 81 ? -9.236 18.160 36.403 1.00 57.91 81 VAL A N 1
ATOM 635 C CA . VAL A 1 81 ? -9.817 18.183 37.761 1.00 57.91 81 VAL A CA 1
ATOM 636 C C . VAL A 1 81 ? -9.048 17.249 38.695 1.00 57.91 81 VAL A C 1
ATOM 638 O O . VAL A 1 81 ? -8.740 16.119 38.340 1.00 57.91 81 VAL A O 1
ATOM 641 N N . THR A 1 82 ? -8.779 17.709 39.918 1.00 60.03 82 THR A N 1
ATOM 642 C CA . THR A 1 82 ? -8.183 16.905 41.004 1.00 60.03 82 THR A CA 1
ATOM 643 C C . THR A 1 82 ? -9.094 15.776 41.503 1.00 60.03 82 THR A C 1
ATOM 645 O O . THR A 1 82 ? -8.625 14.880 42.197 1.00 60.03 82 THR A O 1
ATOM 648 N N . ASN A 1 83 ? -10.378 15.806 41.133 1.00 59.94 83 ASN A N 1
ATOM 649 C CA . ASN A 1 83 ? -11.354 14.737 41.316 1.00 59.94 83 ASN A CA 1
ATOM 650 C C . ASN A 1 83 ? -11.480 13.949 40.002 1.00 59.94 83 ASN A C 1
ATOM 652 O O . ASN A 1 83 ? -11.989 14.473 39.009 1.00 59.94 83 ASN A O 1
ATOM 656 N N . LEU A 1 84 ? -11.062 12.681 40.011 1.00 66.75 84 LEU A N 1
ATOM 657 C CA . LEU A 1 84 ? -11.190 11.738 38.890 1.00 66.75 84 LEU A CA 1
ATOM 658 C C . LEU A 1 84 ? -12.629 11.201 38.765 1.00 66.75 84 LEU A C 1
ATOM 660 O O . LEU A 1 84 ? -12.857 9.994 38.757 1.00 66.75 84 LEU A O 1
ATOM 664 N N . GLU A 1 85 ? -13.617 12.096 38.709 1.00 78.81 85 GLU A N 1
ATOM 665 C CA . GLU A 1 85 ? -15.026 11.715 38.580 1.00 78.81 85 GLU A CA 1
ATOM 666 C C . GLU A 1 85 ? -15.292 11.064 37.208 1.00 78.81 85 GLU A C 1
ATOM 668 O O . GLU A 1 85 ? -15.052 11.700 36.172 1.00 78.81 85 GLU A O 1
ATOM 673 N N . PRO A 1 86 ? -15.793 9.812 37.166 1.00 82.56 86 PRO A N 1
ATOM 674 C CA . PRO A 1 86 ? -16.166 9.151 35.920 1.00 82.56 86 PRO A CA 1
ATOM 675 C C . PRO A 1 86 ? -17.348 9.864 35.263 1.00 82.56 86 PRO A C 1
ATOM 677 O O . PRO A 1 86 ? -18.403 10.020 35.877 1.00 82.56 86 PRO A O 1
ATOM 680 N N . ARG A 1 87 ? -17.191 10.280 34.002 1.00 86.19 87 ARG A N 1
ATOM 681 C CA . ARG A 1 87 ? -18.244 10.987 33.245 1.00 86.19 87 ARG A CA 1
ATOM 682 C C . ARG A 1 87 ? -18.922 10.124 32.184 1.00 86.19 87 ARG A C 1
ATOM 684 O O . ARG A 1 87 ? -20.033 10.446 31.775 1.00 86.19 87 ARG A O 1
ATOM 691 N N . ALA A 1 88 ? -18.274 9.041 31.764 1.00 87.00 88 ALA A N 1
ATOM 692 C CA . ALA A 1 88 ? -18.847 7.982 30.938 1.00 87.00 88 ALA A CA 1
ATOM 693 C C . ALA A 1 88 ? -18.062 6.672 31.143 1.00 87.00 88 ALA A C 1
ATOM 695 O O . ALA A 1 88 ? -16.906 6.698 31.576 1.00 87.00 88 ALA A O 1
ATOM 696 N N . LYS A 1 89 ? -18.677 5.531 30.813 1.00 89.12 89 LYS A N 1
ATOM 697 C CA . LYS A 1 89 ? -18.004 4.229 30.689 1.00 89.12 89 LYS A CA 1
ATOM 698 C C . LYS A 1 89 ? -17.769 3.962 29.202 1.00 89.12 89 LYS A C 1
ATOM 700 O O . LYS A 1 89 ? -18.706 4.076 28.419 1.00 89.12 89 LYS A O 1
ATOM 705 N N . LEU A 1 90 ? -16.544 3.605 28.835 1.00 89.44 90 LEU A N 1
ATOM 706 C CA . LEU A 1 90 ? -16.206 3.063 27.523 1.00 89.44 90 LEU A CA 1
ATOM 707 C C . LEU A 1 90 ? -16.069 1.541 27.653 1.00 89.44 90 LEU A C 1
ATOM 709 O O . LEU A 1 90 ? -15.473 1.040 28.609 1.00 89.44 90 LEU A O 1
ATOM 713 N N . ILE A 1 91 ? -16.654 0.822 26.701 1.00 89.88 91 ILE A N 1
ATOM 714 C CA . ILE A 1 91 ? -16.558 -0.629 26.561 1.00 89.88 91 ILE A CA 1
ATOM 715 C C . ILE A 1 91 ? -15.863 -0.889 25.226 1.00 89.88 91 ILE A C 1
ATOM 717 O O . ILE A 1 91 ? -16.251 -0.313 24.213 1.00 89.88 91 ILE A O 1
ATOM 721 N N . ILE A 1 92 ? -14.812 -1.704 25.241 1.00 90.12 92 ILE A N 1
ATOM 722 C CA . ILE A 1 92 ? -13.991 -2.022 24.074 1.00 90.12 92 ILE A CA 1
ATOM 723 C C . ILE A 1 92 ? -14.059 -3.531 23.850 1.00 90.12 92 ILE A C 1
ATOM 725 O O . ILE A 1 92 ? -13.622 -4.311 24.696 1.00 90.12 92 ILE A O 1
ATOM 729 N N . LEU A 1 93 ? -14.583 -3.920 22.692 1.00 87.69 93 LEU A N 1
ATOM 730 C CA . LEU A 1 93 ? -14.446 -5.256 22.123 1.00 87.69 93 LEU A CA 1
ATOM 731 C C . LEU A 1 93 ? -13.361 -5.157 21.044 1.00 87.69 93 LEU A C 1
ATOM 733 O O . LEU A 1 93 ? -13.449 -4.294 20.172 1.00 87.69 93 LEU A O 1
ATOM 737 N N . SER A 1 94 ? -12.314 -5.979 21.119 1.00 86.44 94 SER A N 1
ATOM 738 C CA . SER A 1 94 ? -11.151 -5.865 20.227 1.00 86.44 94 SER A CA 1
ATOM 739 C C . SER A 1 94 ? -10.733 -7.204 19.634 1.00 86.44 94 SER A C 1
ATOM 741 O O . SER A 1 94 ? -10.437 -8.145 20.367 1.00 86.44 94 SER A O 1
ATOM 743 N N . GLU A 1 95 ? -10.630 -7.257 18.306 1.00 84.19 95 GLU A N 1
ATOM 744 C CA . GLU A 1 95 ? -10.092 -8.393 17.559 1.00 84.19 95 GLU A CA 1
ATOM 745 C C . GLU A 1 95 ? -8.702 -8.052 16.999 1.00 84.19 95 GLU A C 1
ATOM 747 O O . GLU A 1 95 ? -8.508 -7.018 16.360 1.00 84.19 95 GLU A O 1
ATOM 752 N N . PHE A 1 96 ? -7.717 -8.923 17.242 1.00 82.56 96 PHE A N 1
ATOM 753 C CA . PHE A 1 96 ? -6.326 -8.718 16.823 1.00 82.56 96 PHE A CA 1
ATOM 754 C C . PHE A 1 96 ? -5.932 -9.679 15.705 1.00 82.56 96 PHE A C 1
ATOM 756 O O . PHE A 1 96 ? -5.431 -10.784 15.933 1.00 82.56 96 PHE A O 1
ATOM 763 N N . LEU A 1 97 ? -6.109 -9.219 14.469 1.00 76.38 97 LEU A N 1
ATOM 764 C CA . LEU A 1 97 ? -5.711 -9.952 13.275 1.00 76.38 97 LEU A CA 1
ATOM 765 C C . LEU A 1 97 ? -4.186 -9.883 13.097 1.00 76.38 97 LEU A C 1
ATOM 767 O O . LEU A 1 97 ? -3.614 -8.859 12.722 1.00 76.38 97 LEU A O 1
ATOM 771 N N . SER A 1 98 ? -3.510 -10.992 13.399 1.00 70.19 98 SER A N 1
ATOM 772 C CA . SER A 1 98 ? -2.050 -11.091 13.316 1.00 70.19 98 SER A CA 1
ATOM 773 C C . SER A 1 98 ? -1.566 -11.058 11.866 1.00 70.19 98 SER A C 1
ATOM 775 O O . SER A 1 98 ? -1.810 -11.989 11.099 1.00 70.19 98 SER A O 1
ATOM 777 N N . TYR A 1 99 ? -0.807 -10.025 11.498 1.00 59.22 99 TYR A N 1
ATOM 778 C CA . TYR A 1 99 ? -0.153 -9.949 10.193 1.00 59.22 99 TYR A CA 1
ATOM 779 C C . TYR A 1 99 ? 1.013 -10.949 10.099 1.00 59.22 99 TYR A C 1
ATOM 781 O O . TYR A 1 99 ? 2.113 -10.708 10.597 1.00 59.22 99 TYR A O 1
ATOM 789 N N . THR A 1 100 ? 0.798 -12.077 9.422 1.00 52.88 100 THR A N 1
ATOM 790 C CA . THR A 1 100 ? 1.791 -13.152 9.228 1.00 52.88 100 THR A CA 1
ATOM 791 C C . THR A 1 100 ? 2.755 -12.880 8.058 1.00 52.88 100 THR A C 1
ATOM 793 O O . THR A 1 100 ? 3.095 -13.764 7.269 1.00 52.88 100 THR A O 1
ATOM 796 N N . GLY A 1 101 ? 3.234 -11.638 7.931 1.00 44.59 101 GLY A N 1
ATOM 797 C CA . GLY A 1 101 ? 4.140 -11.212 6.861 1.00 44.59 101 GLY A CA 1
ATOM 798 C C . GLY A 1 101 ? 5.617 -11.158 7.268 1.00 44.59 101 GLY A C 1
ATOM 799 O O . GLY A 1 101 ? 6.065 -10.147 7.794 1.00 44.59 101 GLY A O 1
ATOM 800 N N . ARG A 1 102 ? 6.373 -12.203 6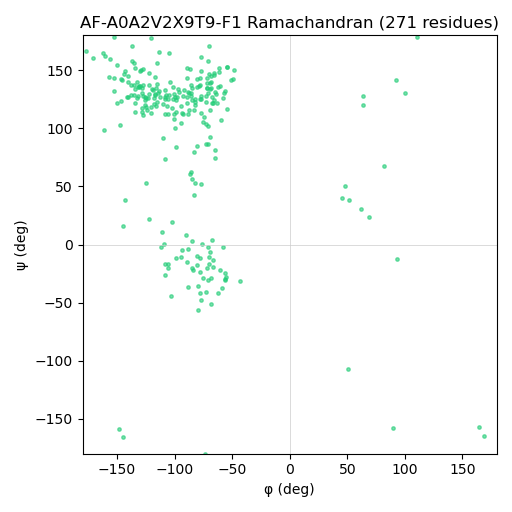.889 1.00 42.88 102 ARG A N 1
ATOM 801 C CA . ARG A 1 102 ? 7.835 -12.407 7.063 1.00 42.88 102 ARG A CA 1
ATOM 802 C C . ARG A 1 102 ? 8.353 -12.492 8.511 1.00 42.88 102 ARG A C 1
ATOM 804 O O . ARG A 1 102 ? 8.227 -11.578 9.314 1.00 42.88 102 ARG A O 1
ATOM 811 N N . SER A 1 103 ? 9.103 -13.567 8.775 1.00 38.00 103 SER A N 1
ATOM 812 C CA . SER A 1 103 ? 10.080 -13.602 9.871 1.00 38.00 103 SER A CA 1
ATOM 813 C C . SER A 1 103 ? 11.093 -12.470 9.690 1.00 38.00 103 SER A C 1
ATOM 815 O O . SER A 1 103 ? 11.653 -12.302 8.604 1.00 38.00 103 SER A O 1
ATOM 817 N N . ARG A 1 104 ? 11.334 -11.696 10.751 1.00 40.91 104 ARG A N 1
ATOM 818 C CA . ARG A 1 104 ? 12.202 -10.510 10.744 1.00 40.91 104 ARG A CA 1
ATOM 819 C C . ARG A 1 104 ? 13.673 -10.883 10.962 1.00 40.91 104 ARG A C 1
ATOM 821 O O . ARG A 1 104 ? 14.323 -10.395 11.883 1.00 40.91 104 ARG A O 1
ATOM 828 N N . THR A 1 105 ? 14.198 -11.756 10.111 1.00 36.72 105 THR A N 1
ATOM 829 C CA . THR A 1 105 ? 15.637 -12.031 10.006 1.00 36.72 105 THR A CA 1
ATOM 830 C C . THR A 1 105 ? 16.207 -11.225 8.842 1.00 36.72 105 THR A C 1
ATOM 832 O O . THR A 1 105 ? 15.683 -11.321 7.739 1.00 36.72 105 THR A O 1
ATOM 835 N N . GLU A 1 106 ? 17.269 -10.455 9.111 1.00 38.12 106 GLU A N 1
ATOM 836 C CA . GLU A 1 106 ? 17.936 -9.489 8.209 1.00 38.12 106 GLU A CA 1
ATOM 837 C C . GLU A 1 106 ? 17.286 -8.091 8.105 1.00 38.12 106 GLU A C 1
ATOM 839 O O . GLU A 1 106 ? 16.831 -7.639 7.059 1.00 38.12 106 GLU A O 1
ATOM 844 N N . SER A 1 107 ? 17.348 -7.331 9.206 1.00 32.75 107 SER A N 1
ATOM 845 C CA . SER A 1 107 ? 17.478 -5.866 9.127 1.00 32.75 107 SER A CA 1
ATOM 846 C C . SER A 1 107 ? 18.959 -5.485 9.197 1.00 32.75 107 SER A C 1
ATOM 848 O O . SER A 1 107 ? 19.583 -5.642 10.245 1.00 32.75 107 SER A O 1
ATOM 850 N N . THR A 1 108 ? 19.523 -4.950 8.113 1.00 38.16 108 THR A N 1
ATOM 851 C CA . THR A 1 108 ? 20.784 -4.192 8.181 1.00 38.16 108 THR A CA 1
ATOM 852 C C . THR A 1 108 ? 20.489 -2.782 8.711 1.00 38.16 108 THR A C 1
ATOM 854 O O . THR A 1 108 ? 19.422 -2.232 8.446 1.00 38.16 108 THR A O 1
ATOM 857 N N . ALA A 1 109 ? 21.392 -2.224 9.520 1.00 35.50 109 ALA A N 1
ATOM 858 C CA . ALA A 1 109 ? 21.123 -1.049 10.353 1.00 35.50 109 ALA A CA 1
ATOM 859 C C . ALA A 1 109 ? 20.737 0.231 9.579 1.00 35.50 109 ALA A C 1
ATOM 861 O O . ALA A 1 109 ? 21.176 0.465 8.454 1.00 35.50 109 ALA A O 1
ATOM 862 N N . ALA A 1 110 ? 19.956 1.096 10.235 1.00 29.42 110 ALA A N 1
ATOM 863 C CA . ALA A 1 110 ? 19.614 2.423 9.727 1.00 29.42 110 ALA A CA 1
ATOM 864 C C . ALA A 1 110 ? 20.855 3.346 9.640 1.00 29.42 110 ALA A C 1
ATOM 866 O O . ALA A 1 110 ? 21.743 3.243 10.492 1.00 29.42 110 ALA A O 1
ATOM 867 N N . PRO A 1 111 ? 20.925 4.282 8.670 1.00 33.31 111 PRO A N 1
ATOM 868 C CA . PRO A 1 111 ? 22.025 5.243 8.576 1.00 33.31 111 PRO A CA 1
ATOM 869 C C . PRO A 1 111 ? 22.096 6.163 9.803 1.00 33.31 111 PRO A C 1
ATOM 871 O O . PRO A 1 111 ? 21.086 6.717 10.233 1.00 33.31 111 PRO A O 1
ATOM 874 N N . SER A 1 112 ? 23.299 6.383 10.336 1.00 33.97 112 SER A N 1
ATOM 875 C CA . SER A 1 112 ? 23.529 7.121 11.589 1.00 33.97 112 SER A CA 1
ATOM 876 C C . SER A 1 112 ? 23.415 8.651 11.492 1.00 33.97 112 SER A C 1
ATOM 878 O O . SER A 1 112 ? 23.599 9.334 12.499 1.00 33.97 112 SER A O 1
ATOM 880 N N . HIS A 1 113 ? 23.116 9.212 10.315 1.00 33.91 113 HIS A N 1
ATOM 881 C CA . HIS A 1 113 ? 23.021 10.659 10.110 1.00 33.91 113 HIS A CA 1
ATOM 882 C C . HIS A 1 113 ? 21.794 11.056 9.289 1.00 33.91 113 HIS A C 1
ATOM 884 O O . HIS A 1 113 ? 21.576 10.570 8.180 1.00 33.91 113 HIS A O 1
ATOM 890 N N . ALA A 1 114 ? 21.028 12.011 9.820 1.00 34.22 114 ALA A N 1
ATOM 891 C CA . ALA A 1 114 ? 20.000 12.712 9.064 1.00 34.22 114 ALA A CA 1
ATOM 892 C C . ALA A 1 114 ? 20.655 13.676 8.051 1.00 34.22 114 ALA A C 1
ATOM 894 O O . ALA A 1 114 ? 21.569 14.413 8.435 1.00 34.22 114 ALA A O 1
ATOM 895 N N . PRO A 1 115 ? 20.201 13.722 6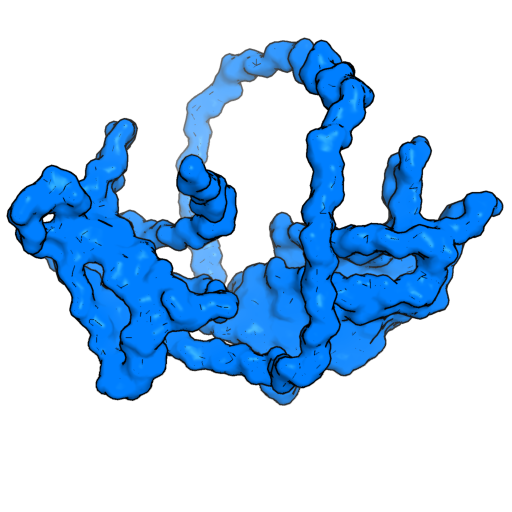.784 1.00 31.48 115 PRO A N 1
ATOM 896 C CA . PRO A 1 115 ? 20.697 14.693 5.816 1.00 31.48 115 PRO A CA 1
ATOM 897 C C . PRO A 1 115 ? 20.320 16.124 6.227 1.00 31.48 115 PRO A C 1
ATOM 899 O O . PRO A 1 115 ? 19.260 16.378 6.808 1.00 31.48 115 PRO A O 1
ATOM 902 N N . SER A 1 116 ? 21.205 17.071 5.922 1.00 32.69 116 SER A N 1
ATOM 903 C CA . SER A 1 116 ? 21.085 18.475 6.310 1.00 32.69 116 SER A CA 1
ATOM 904 C C . SER A 1 116 ? 19.882 19.165 5.655 1.00 32.69 116 SER A C 1
ATOM 906 O O . SER A 1 116 ? 19.685 19.121 4.442 1.00 32.69 116 SER A O 1
ATOM 908 N N . ARG A 1 117 ? 19.084 19.864 6.471 1.00 36.34 117 ARG A N 1
ATOM 909 C CA . ARG A 1 117 ? 17.962 20.693 6.006 1.00 36.34 117 ARG A CA 1
ATOM 910 C C . ARG A 1 117 ? 18.449 22.076 5.562 1.00 36.34 117 ARG A C 1
ATOM 912 O O . ARG A 1 117 ? 18.288 23.045 6.299 1.00 36.34 117 ARG A O 1
ATOM 919 N N . SER A 1 118 ? 19.002 22.180 4.358 1.00 39.28 118 SER A N 1
ATOM 920 C CA . SER A 1 118 ? 19.135 23.461 3.651 1.00 39.28 118 SER A CA 1
ATOM 921 C C . SER A 1 118 ? 18.107 23.536 2.520 1.00 39.28 118 SER A C 1
ATOM 923 O O . SER A 1 118 ? 18.166 22.794 1.543 1.00 39.28 118 SER A O 1
ATOM 925 N N . VAL A 1 119 ? 17.133 24.437 2.660 1.00 37.72 119 VAL A N 1
ATOM 926 C CA . VAL A 1 119 ? 16.184 24.763 1.587 1.00 37.72 119 VAL A CA 1
ATOM 927 C C . VAL A 1 119 ? 16.844 25.811 0.696 1.00 37.72 119 VAL A C 1
ATOM 929 O O . VAL A 1 119 ? 17.280 26.848 1.190 1.00 37.72 119 VAL A O 1
ATOM 932 N N . SER A 1 120 ? 16.951 25.546 -0.605 1.00 44.97 120 SER A N 1
ATOM 933 C CA . SER A 1 120 ? 17.541 26.493 -1.554 1.00 44.97 120 SER A CA 1
ATOM 934 C C . SER A 1 120 ? 16.618 27.694 -1.799 1.00 44.97 120 SER A C 1
ATOM 936 O O . SER A 1 120 ? 15.398 27.551 -1.894 1.00 44.97 120 SER A O 1
ATOM 938 N N . GLU A 1 121 ? 17.199 28.887 -1.965 1.00 43.78 121 GLU A N 1
ATOM 939 C CA . GLU A 1 121 ? 16.461 30.151 -2.167 1.00 43.78 121 GLU A CA 1
ATOM 940 C C . GLU A 1 121 ? 15.490 30.116 -3.364 1.00 43.78 121 GLU A C 1
ATOM 942 O O . GLU A 1 121 ? 14.473 30.811 -3.377 1.00 43.78 121 GLU A O 1
ATOM 947 N N . ALA A 1 122 ? 15.753 29.250 -4.349 1.00 40.88 122 ALA A N 1
ATOM 948 C CA . ALA A 1 122 ? 14.879 29.005 -5.496 1.00 40.88 122 ALA A CA 1
ATOM 949 C C . ALA A 1 122 ? 13.474 28.484 -5.118 1.00 40.88 122 ALA A C 1
ATOM 951 O O . ALA A 1 122 ? 12.543 28.628 -5.913 1.00 40.88 122 ALA A O 1
ATOM 952 N N . PHE A 1 123 ? 13.301 27.896 -3.927 1.00 42.47 123 PHE A N 1
ATOM 953 C CA . PHE A 1 123 ? 11.992 27.476 -3.416 1.00 42.47 123 PHE A CA 1
ATOM 954 C C . PHE A 1 123 ? 11.181 28.661 -2.865 1.00 42.47 123 PHE A C 1
ATOM 956 O O . PHE A 1 123 ? 9.995 28.783 -3.162 1.00 42.47 123 PHE A O 1
ATOM 963 N N . MET A 1 124 ? 11.833 29.576 -2.135 1.00 44.59 124 MET A N 1
ATOM 964 C CA . MET A 1 124 ? 11.198 30.763 -1.536 1.00 44.59 124 MET A CA 1
ATOM 965 C C . MET A 1 124 ? 10.622 31.689 -2.620 1.00 44.59 124 MET A C 1
ATOM 967 O O . MET A 1 124 ? 9.484 32.145 -2.530 1.00 44.59 124 MET A O 1
ATOM 971 N N . ARG A 1 125 ? 11.367 31.883 -3.716 1.00 41.94 125 ARG A N 1
ATOM 972 C CA . ARG A 1 125 ? 11.008 32.811 -4.806 1.00 41.94 125 ARG A CA 1
ATOM 973 C C . ARG A 1 125 ? 9.804 32.394 -5.665 1.00 41.94 125 ARG A C 1
ATOM 975 O O . ARG A 1 125 ? 9.395 33.159 -6.533 1.00 41.94 125 ARG A O 1
ATOM 982 N N . LYS A 1 126 ? 9.244 31.192 -5.467 1.00 38.94 126 LYS A N 1
ATOM 983 C CA . LYS A 1 126 ? 8.054 30.710 -6.200 1.00 38.94 126 LYS A CA 1
ATOM 984 C C . LYS A 1 126 ? 6.723 30.962 -5.483 1.00 38.94 126 LYS A C 1
ATOM 986 O O . LYS A 1 126 ? 5.689 30.789 -6.122 1.00 38.94 126 LYS A O 1
ATOM 991 N N . GLN A 1 127 ? 6.718 31.381 -4.213 1.00 37.12 127 GLN A N 1
ATOM 992 C CA . GLN A 1 127 ?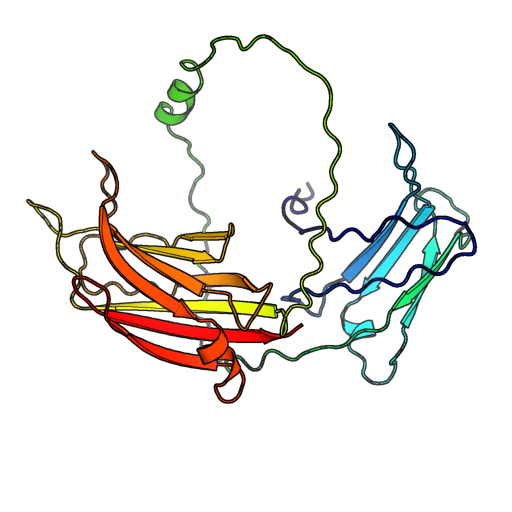 5.467 31.679 -3.495 1.00 37.12 127 GLN A CA 1
ATOM 993 C C . GLN A 1 127 ? 4.939 33.109 -3.724 1.00 37.12 127 GLN A C 1
ATOM 995 O O . GLN A 1 127 ? 3.742 33.325 -3.589 1.00 37.12 127 GLN A O 1
ATOM 1000 N N . GLU A 1 128 ? 5.772 34.058 -4.163 1.00 37.41 128 GLU A N 1
ATOM 1001 C CA . GLU A 1 128 ? 5.390 35.477 -4.341 1.00 37.41 128 GLU A CA 1
ATOM 1002 C C . GLU A 1 128 ? 4.715 35.806 -5.696 1.00 37.41 128 GLU A C 1
ATOM 1004 O O . GLU A 1 128 ? 4.436 36.965 -5.987 1.00 37.41 128 GLU A O 1
ATOM 1009 N N . MET A 1 129 ? 4.464 34.815 -6.561 1.00 33.56 129 MET A N 1
ATOM 1010 C CA . MET A 1 129 ? 4.049 35.031 -7.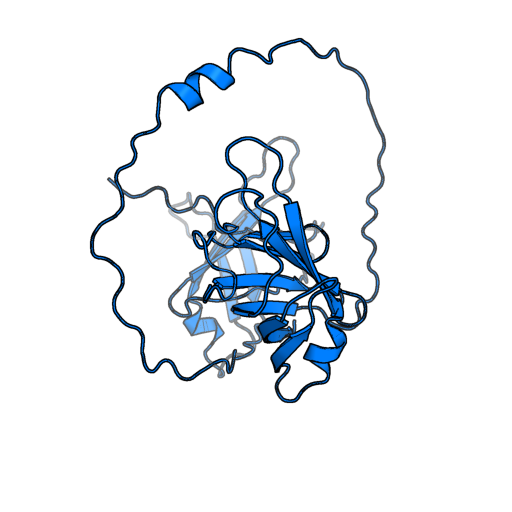965 1.00 33.56 129 MET A CA 1
ATOM 1011 C C . MET A 1 129 ? 2.709 34.378 -8.352 1.00 33.56 129 MET A C 1
ATOM 1013 O O . MET A 1 129 ? 2.437 34.159 -9.533 1.00 33.56 129 MET A O 1
ATOM 1017 N N . CYS A 1 130 ? 1.845 34.081 -7.375 1.00 30.23 130 CYS A N 1
ATOM 1018 C CA . CYS A 1 130 ? 0.464 33.628 -7.612 1.00 30.23 130 CYS A CA 1
ATOM 1019 C C . CYS A 1 130 ? -0.555 34.171 -6.589 1.00 30.23 130 CYS A C 1
ATOM 1021 O O . CYS A 1 130 ? -1.511 33.482 -6.242 1.00 30.23 130 CYS A O 1
ATOM 1023 N N . GLU A 1 131 ? -0.415 35.429 -6.162 1.00 30.38 131 GLU A N 1
ATOM 1024 C CA . GLU A 1 131 ? -1.546 36.162 -5.581 1.00 30.38 131 GLU A CA 1
ATOM 1025 C C . GLU A 1 131 ? -2.341 36.878 -6.681 1.00 30.38 131 GLU A C 1
ATOM 1027 O O . GLU A 1 131 ? -1.868 37.840 -7.285 1.00 30.38 131 GLU A O 1
ATOM 1032 N N . ARG A 1 132 ? -3.578 36.429 -6.926 1.00 32.25 132 ARG A N 1
ATOM 1033 C CA . ARG A 1 132 ? -4.665 37.278 -7.438 1.00 32.25 132 ARG A CA 1
ATOM 1034 C C . ARG A 1 132 ? -5.979 36.897 -6.742 1.00 32.25 132 ARG A C 1
ATOM 1036 O O . ARG A 1 132 ? -6.151 35.718 -6.429 1.00 32.25 132 ARG A O 1
ATOM 1043 N N . PRO A 1 133 ? -6.881 37.858 -6.467 1.00 35.09 133 PRO A N 1
ATOM 1044 C CA . PRO A 1 133 ? -7.991 37.639 -5.544 1.00 35.09 133 PRO A CA 1
ATOM 1045 C C . PRO A 1 133 ? -9.114 36.818 -6.183 1.00 35.09 133 PRO A C 1
ATOM 1047 O O . PRO A 1 133 ? -9.358 36.927 -7.384 1.00 35.09 133 PRO A O 1
ATOM 1050 N N . LEU A 1 134 ? -9.825 36.042 -5.364 1.00 30.45 134 LEU A N 1
ATOM 1051 C CA . LEU A 1 134 ? -11.093 35.413 -5.731 1.00 30.45 134 LEU A CA 1
ATOM 1052 C C . LEU A 1 134 ? -12.203 35.983 -4.846 1.00 30.45 134 LEU A C 1
ATOM 1054 O O . LEU A 1 134 ? -12.156 35.838 -3.624 1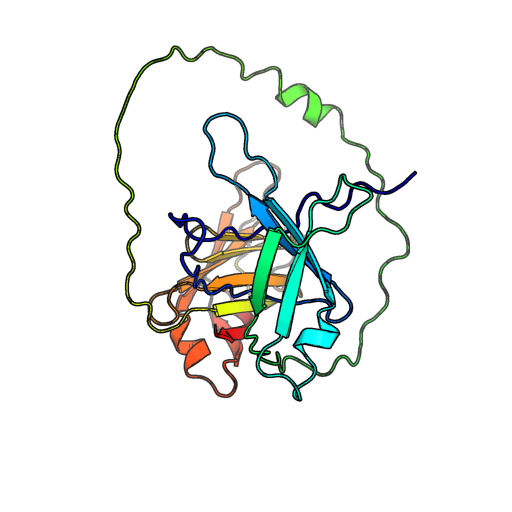.00 30.45 134 LEU A O 1
ATOM 1058 N N . ASP A 1 135 ? -13.194 36.610 -5.473 1.00 28.52 135 ASP A N 1
ATOM 1059 C CA . ASP A 1 135 ? -14.403 37.086 -4.804 1.00 28.52 135 ASP A CA 1
ATOM 1060 C C . ASP A 1 135 ? -15.303 35.916 -4.356 1.00 28.52 135 ASP A C 1
ATOM 1062 O O . ASP A 1 135 ? -15.409 34.886 -5.025 1.00 28.52 135 ASP A O 1
ATOM 1066 N N . LEU A 1 136 ? -15.994 36.094 -3.226 1.00 34.06 136 LEU A N 1
ATOM 1067 C CA . LEU A 1 136 ? -17.073 35.219 -2.733 1.00 34.06 136 LEU A CA 1
ATOM 1068 C C . LEU A 1 136 ? -18.408 35.650 -3.373 1.00 34.06 136 LEU A C 1
ATOM 1070 O O . LEU A 1 136 ? -18.666 36.855 -3.420 1.00 34.06 136 LEU A O 1
ATOM 1074 N N . PRO A 1 137 ? -19.285 34.725 -3.833 1.00 34.66 137 PRO A N 1
ATOM 1075 C CA . PRO A 1 137 ? -20.096 33.883 -2.926 1.00 34.66 137 PRO A CA 1
ATOM 1076 C C . PRO A 1 137 ? -20.328 32.436 -3.490 1.00 34.66 137 PRO A C 1
ATOM 1078 O O . PRO A 1 137 ? -19.624 32.030 -4.404 1.00 34.66 137 PRO A O 1
ATOM 1081 N N . SER A 1 138 ? -21.239 31.552 -3.034 1.00 26.31 138 SER A N 1
ATOM 1082 C CA . SER A 1 138 ? -22.353 31.675 -2.075 1.00 26.31 138 SER A CA 1
ATOM 1083 C C . SER A 1 138 ? -22.740 30.366 -1.336 1.00 26.31 138 SER A C 1
ATOM 1085 O O . SER A 1 138 ? -22.199 29.285 -1.549 1.00 26.31 138 SER A O 1
ATOM 1087 N N . VAL A 1 139 ? -23.733 30.531 -0.463 1.00 33.91 139 VAL A N 1
ATOM 1088 C CA . VAL A 1 139 ? -24.507 29.630 0.410 1.00 33.91 139 VAL A CA 1
ATOM 1089 C C . VAL A 1 139 ? -25.108 28.350 -0.234 1.00 33.91 139 VAL A C 1
ATOM 1091 O O . VAL A 1 139 ? -25.724 28.406 -1.291 1.00 33.91 139 VAL A O 1
ATOM 1094 N N . ARG A 1 140 ? -25.091 27.253 0.556 1.00 28.92 140 ARG A N 1
ATOM 1095 C CA . ARG A 1 140 ? -25.899 25.997 0.501 1.00 28.92 140 ARG A CA 1
ATOM 1096 C C . ARG A 1 140 ? -25.768 25.058 -0.714 1.00 28.92 140 ARG A C 1
ATOM 1098 O O . ARG A 1 140 ? -26.345 25.288 -1.770 1.00 28.92 140 ARG A O 1
ATOM 1105 N N . SER A 1 141 ? -25.347 23.825 -0.416 1.00 30.44 141 SER A N 1
ATOM 1106 C CA . SER A 1 141 ? -26.271 22.676 -0.488 1.00 30.44 141 SER A CA 1
ATOM 1107 C C . SER A 1 141 ? -25.872 21.542 0.459 1.00 30.44 141 SER A C 1
ATOM 1109 O O . SER A 1 141 ? -24.719 21.130 0.525 1.00 30.44 141 SER A O 1
ATOM 1111 N N . THR A 1 142 ? -26.859 21.046 1.201 1.00 31.17 142 THR A N 1
ATOM 1112 C CA . THR A 1 142 ? -26.788 19.864 2.064 1.00 31.17 142 THR A CA 1
ATOM 1113 C C . THR A 1 142 ? -26.991 18.589 1.249 1.00 31.17 142 THR A C 1
ATOM 1115 O O . THR A 1 142 ? -28.047 18.444 0.638 1.00 31.17 142 THR A O 1
ATOM 1118 N N . ALA A 1 143 ? -26.062 17.634 1.324 1.00 33.06 143 ALA A N 1
ATOM 1119 C CA . ALA A 1 143 ? -26.345 16.221 1.058 1.00 33.06 143 ALA A CA 1
ATOM 1120 C C . ALA A 1 143 ? -25.246 15.330 1.661 1.00 33.06 143 ALA A C 1
ATOM 1122 O O . ALA A 1 143 ? -24.193 15.128 1.058 1.00 33.06 143 ALA A O 1
ATOM 1123 N N . ASN A 1 144 ? -25.504 14.759 2.842 1.00 39.06 144 ASN A N 1
ATOM 1124 C CA . ASN A 1 144 ? -24.718 13.632 3.343 1.00 39.06 144 ASN A CA 1
ATOM 1125 C C . ASN A 1 144 ? -25.021 12.399 2.483 1.00 39.06 144 ASN A C 1
ATOM 1127 O O . ASN A 1 144 ? -25.955 11.651 2.757 1.00 39.06 144 ASN A O 1
ATOM 1131 N N . GLY A 1 145 ? -24.215 12.183 1.447 1.00 31.25 145 GLY A N 1
ATOM 1132 C CA . GLY A 1 145 ? -24.180 10.938 0.686 1.00 31.25 145 GLY A CA 1
ATOM 1133 C C . GLY A 1 145 ? -23.250 9.918 1.337 1.00 31.25 145 GLY A C 1
ATOM 1134 O O . GLY A 1 145 ? -22.255 9.539 0.723 1.00 31.25 145 GLY A O 1
ATOM 1135 N N . SER A 1 146 ? -23.547 9.482 2.569 1.00 35.03 146 SER A N 1
ATOM 1136 C CA . SER A 1 146 ? -22.903 8.281 3.115 1.00 35.03 146 SER A CA 1
ATOM 1137 C C . SER A 1 146 ? -23.459 7.075 2.365 1.00 35.03 146 SER A C 1
ATOM 1139 O O . SER A 1 146 ? -24.472 6.490 2.750 1.00 35.03 146 SER A O 1
ATOM 1141 N N . MET A 1 147 ? -22.841 6.750 1.229 1.00 32.62 147 MET A N 1
ATOM 1142 C CA . MET A 1 147 ? -23.142 5.518 0.517 1.00 32.62 147 MET A CA 1
ATOM 1143 C C . MET A 1 147 ? -22.541 4.358 1.302 1.00 32.62 147 MET A C 1
ATOM 1145 O O . MET A 1 147 ? -21.430 3.910 1.019 1.00 32.62 147 MET A O 1
ATOM 1149 N N . HIS A 1 148 ? -23.315 3.863 2.267 1.00 39.75 148 HIS A N 1
ATOM 1150 C CA . HIS A 1 148 ? -23.180 2.509 2.786 1.00 39.75 148 HIS A CA 1
ATOM 1151 C C . HIS A 1 148 ? -23.525 1.532 1.652 1.00 39.75 148 HIS A C 1
ATOM 1153 O O . HIS A 1 148 ? -24.606 0.952 1.588 1.00 39.75 148 HIS A O 1
ATOM 1159 N N . MET A 1 149 ? -22.600 1.387 0.703 1.00 39.03 149 MET A N 1
ATOM 1160 C CA . MET A 1 149 ? -22.519 0.160 -0.069 1.00 39.03 149 MET A CA 1
ATOM 1161 C C . MET A 1 149 ? -22.081 -0.920 0.909 1.00 39.03 149 MET A C 1
ATOM 1163 O O . MET A 1 149 ? -21.081 -0.746 1.606 1.00 39.03 149 MET A O 1
ATOM 1167 N N . SER A 1 150 ? -22.838 -2.010 0.969 1.00 40.00 150 SER A N 1
ATOM 1168 C CA . SER A 1 150 ? -22.502 -3.208 1.735 1.00 40.00 150 SER A CA 1
ATOM 1169 C C . SER A 1 150 ? -21.237 -3.838 1.141 1.00 40.00 150 SER A C 1
ATOM 1171 O O . SER A 1 150 ? -21.311 -4.716 0.281 1.00 40.00 150 SER A O 1
ATOM 1173 N N . GLY A 1 151 ? -20.075 -3.303 1.523 1.00 43.88 151 GLY A N 1
ATOM 1174 C CA . GLY A 1 151 ? -18.779 -3.667 0.964 1.00 43.88 151 GLY A CA 1
ATOM 1175 C C . GLY A 1 151 ? -18.487 -5.142 1.200 1.00 43.88 151 GLY A C 1
ATOM 1176 O O . GLY A 1 151 ? -18.711 -5.660 2.293 1.00 43.88 151 GLY A O 1
ATOM 1177 N N . SER A 1 152 ? -17.981 -5.830 0.179 1.00 59.53 152 SER A N 1
ATOM 1178 C CA . SER A 1 152 ? -17.705 -7.270 0.239 1.00 59.53 152 SER A CA 1
ATOM 1179 C C . SER A 1 152 ? -16.356 -7.560 0.918 1.00 59.53 152 SER A C 1
ATOM 1181 O O . SER A 1 152 ? -15.492 -8.250 0.370 1.00 59.53 152 SER A O 1
ATOM 1183 N N . GLY A 1 153 ? -16.196 -6.995 2.118 1.00 71.50 153 GLY A N 1
ATOM 1184 C CA . GLY A 1 153 ? -14.968 -6.929 2.903 1.00 71.50 153 GLY A CA 1
ATOM 1185 C C . GLY A 1 153 ? -14.162 -5.648 2.650 1.00 71.50 153 GLY A C 1
ATOM 1186 O O . GLY A 1 153 ? -14.049 -5.174 1.516 1.00 71.50 153 GLY A O 1
ATOM 1187 N N . SER A 1 154 ? -13.577 -5.116 3.723 1.00 84.69 154 SER A N 1
ATOM 1188 C CA . SER A 1 154 ? -12.628 -3.994 3.712 1.00 84.69 154 SER A CA 1
ATOM 1189 C C . SER A 1 154 ? -11.292 -4.441 4.323 1.00 84.69 154 SER A C 1
ATOM 1191 O O . SER A 1 154 ? -11.146 -5.608 4.688 1.00 84.69 154 SER A O 1
ATOM 1193 N N . GLY A 1 155 ? -10.280 -3.576 4.367 1.00 87.19 155 GLY A N 1
ATOM 1194 C CA . GLY A 1 155 ? -8.975 -3.963 4.904 1.00 87.19 155 GLY A CA 1
ATOM 1195 C C . GLY A 1 155 ? -7.859 -2.960 4.647 1.00 87.19 155 GLY A C 1
ATOM 1196 O O . GLY A 1 155 ? -8.088 -1.835 4.206 1.00 87.19 155 GLY A O 1
ATOM 1197 N N . THR A 1 156 ? -6.629 -3.419 4.833 1.00 88.00 156 THR A N 1
ATOM 1198 C CA . THR A 1 156 ? -5.406 -2.701 4.491 1.00 88.00 156 THR A CA 1
ATOM 1199 C C . THR A 1 156 ? -4.551 -3.528 3.542 1.00 88.00 156 THR A C 1
ATOM 1201 O O . THR A 1 156 ? -4.206 -4.676 3.825 1.00 88.00 156 THR A O 1
ATOM 1204 N N . LEU A 1 157 ? -4.178 -2.930 2.411 1.00 93.94 157 LEU A N 1
ATOM 1205 C CA . LEU A 1 157 ? -3.259 -3.514 1.445 1.00 93.94 157 LEU A CA 1
ATOM 1206 C C . LEU A 1 157 ? -1.835 -3.022 1.708 1.00 93.94 157 LEU A C 1
ATOM 1208 O O . LEU A 1 157 ? -1.533 -1.834 1.560 1.00 93.94 157 LEU A O 1
ATOM 1212 N N . PHE A 1 158 ? -0.952 -3.968 2.006 1.00 94.00 158 PHE A N 1
ATOM 1213 C CA . PHE A 1 158 ? 0.492 -3.780 2.022 1.00 94.00 158 PHE A CA 1
ATOM 1214 C C . PHE A 1 158 ? 1.059 -4.150 0.651 1.00 94.00 158 PHE A C 1
ATOM 1216 O O . PHE A 1 158 ? 0.805 -5.246 0.144 1.00 94.00 158 PHE A O 1
ATOM 1223 N N . VAL A 1 159 ? 1.836 -3.246 0.056 1.00 96.12 159 VAL A N 1
ATOM 1224 C CA . VAL A 1 159 ? 2.483 -3.428 -1.249 1.00 96.12 159 VAL A CA 1
ATOM 1225 C C . VAL A 1 159 ? 3.983 -3.205 -1.098 1.00 96.12 159 VAL A C 1
ATOM 1227 O O . VAL A 1 159 ? 4.415 -2.100 -0.779 1.00 96.12 159 VAL A O 1
ATOM 1230 N N . THR A 1 160 ? 4.781 -4.229 -1.388 1.00 95.50 160 THR A N 1
ATOM 1231 C CA . THR A 1 160 ? 6.230 -4.122 -1.581 1.00 95.50 160 THR A CA 1
ATOM 1232 C C . THR A 1 160 ? 6.522 -4.159 -3.078 1.00 95.50 160 THR A C 1
ATOM 1234 O O . THR A 1 160 ? 6.256 -5.156 -3.754 1.00 95.50 160 THR A O 1
ATOM 1237 N N . VAL A 1 161 ? 7.089 -3.077 -3.601 1.00 96.94 161 VAL A N 1
ATOM 1238 C CA . VAL A 1 161 ? 7.611 -2.988 -4.964 1.00 96.94 161 VAL A CA 1
ATOM 1239 C C . VAL A 1 161 ? 9.101 -3.294 -4.929 1.00 96.94 161 VAL A C 1
ATOM 1241 O O . VAL A 1 161 ? 9.908 -2.474 -4.494 1.00 96.94 161 VAL A O 1
ATOM 1244 N N . GLU A 1 162 ? 9.478 -4.489 -5.369 1.00 93.38 162 GLU A N 1
ATOM 1245 C CA . GLU A 1 162 ? 10.849 -4.981 -5.223 1.00 93.38 162 GLU A CA 1
ATOM 1246 C C . GLU A 1 162 ? 11.755 -4.379 -6.302 1.00 93.38 162 GLU A C 1
ATOM 1248 O O . GLU A 1 162 ? 12.750 -3.715 -5.999 1.00 93.38 162 GLU A O 1
ATOM 1253 N N . ARG A 1 163 ? 11.394 -4.571 -7.576 1.00 97.75 163 ARG A N 1
ATOM 1254 C CA . ARG A 1 163 ? 12.181 -4.130 -8.739 1.00 97.75 163 ARG A CA 1
ATOM 1255 C C . ARG A 1 163 ? 11.358 -4.092 -10.024 1.00 97.75 163 ARG A C 1
ATOM 1257 O O . ARG A 1 163 ? 10.303 -4.717 -10.102 1.00 97.75 163 ARG A O 1
ATOM 1264 N N . CYS A 1 164 ? 11.878 -3.428 -11.049 1.00 98.50 164 CYS A N 1
ATOM 1265 C CA . CYS A 1 164 ? 11.453 -3.618 -12.438 1.00 98.50 164 CYS A CA 1
ATOM 1266 C C . CYS A 1 164 ? 12.582 -4.236 -13.273 1.00 98.50 164 CYS A C 1
ATOM 1268 O O . CYS A 1 164 ? 13.732 -4.256 -12.836 1.00 98.50 164 CYS A O 1
ATOM 1270 N N . THR A 1 165 ? 12.254 -4.733 -14.466 1.00 98.19 165 THR A N 1
ATOM 1271 C CA . THR A 1 165 ? 13.238 -5.154 -15.479 1.00 98.19 165 THR A CA 1
ATOM 1272 C C . THR A 1 165 ? 12.789 -4.832 -16.896 1.00 98.19 165 THR A C 1
ATOM 1274 O O . THR A 1 165 ? 11.591 -4.908 -17.189 1.00 98.19 165 THR A O 1
ATOM 1277 N N . GLY A 1 166 ? 13.744 -4.568 -17.787 1.00 97.50 166 GLY A N 1
ATOM 1278 C CA . GLY A 1 166 ? 13.502 -4.372 -19.218 1.00 97.50 166 GLY A CA 1
ATOM 1279 C C . GLY A 1 166 ? 12.606 -3.175 -19.537 1.00 97.50 166 GLY A C 1
ATOM 1280 O O . GLY A 1 166 ? 11.853 -3.223 -20.514 1.00 97.50 166 GLY A O 1
ATOM 1281 N N . LEU A 1 167 ? 12.638 -2.128 -18.705 1.00 97.94 167 LEU A N 1
ATOM 1282 C CA . LEU A 1 167 ? 11.865 -0.907 -18.934 1.00 97.94 167 LEU A CA 1
ATOM 1283 C C . LEU A 1 167 ? 12.276 -0.233 -20.252 1.00 97.94 167 LEU A C 1
ATOM 1285 O O . LEU A 1 167 ? 13.435 -0.277 -20.668 1.00 97.94 167 LEU A O 1
ATOM 1289 N N . LYS A 1 168 ? 11.326 0.434 -20.909 1.00 95.62 168 LYS A N 1
ATOM 1290 C CA . LYS A 1 168 ? 11.609 1.224 -22.110 1.00 95.62 168 LYS A CA 1
ATOM 1291 C C . LYS A 1 168 ? 12.360 2.504 -21.738 1.00 95.62 168 LYS A C 1
ATOM 1293 O O . LYS A 1 168 ? 11.819 3.314 -20.992 1.00 95.62 168 LYS A O 1
ATOM 1298 N N . ASN A 1 169 ? 13.547 2.728 -22.308 1.00 95.62 169 ASN A N 1
ATOM 1299 C CA . ASN A 1 169 ? 14.205 4.034 -22.216 1.00 95.62 169 ASN A CA 1
ATOM 1300 C C . ASN A 1 169 ? 13.360 5.089 -22.945 1.00 95.62 169 ASN A C 1
ATOM 1302 O O . ASN A 1 169 ? 12.966 4.874 -24.097 1.00 95.62 169 ASN A O 1
ATOM 1306 N N . LEU A 1 170 ? 13.079 6.210 -22.286 1.00 93.56 170 LEU A N 1
ATOM 1307 C CA . LEU A 1 170 ? 12.356 7.332 -22.885 1.00 93.56 170 LEU A CA 1
ATOM 1308 C C . LEU A 1 170 ? 13.280 8.513 -23.207 1.00 93.56 170 LEU A C 1
ATOM 1310 O O . LEU A 1 170 ? 12.880 9.404 -23.964 1.00 93.56 170 LEU A O 1
ATOM 1314 N N . GLU A 1 171 ? 14.488 8.558 -22.643 1.00 90.75 171 GLU A N 1
ATOM 1315 C CA . GLU A 1 171 ? 15.443 9.638 -22.887 1.00 90.75 171 GLU A CA 1
ATOM 1316 C C . GLU A 1 171 ? 16.165 9.492 -24.233 1.00 90.75 171 GLU A C 1
ATOM 1318 O O . GLU A 1 171 ? 16.591 8.406 -24.624 1.00 90.75 171 GLU A O 1
ATOM 1323 N N . TYR A 1 172 ? 16.304 10.613 -24.951 1.00 88.75 172 TYR A N 1
ATOM 1324 C CA . TYR A 1 172 ? 17.037 10.671 -26.225 1.00 88.75 172 TYR A CA 1
ATOM 1325 C C . TYR A 1 172 ? 18.557 10.643 -26.022 1.00 88.75 172 TYR A C 1
ATOM 1327 O O . TYR A 1 172 ? 19.294 10.194 -26.897 1.00 88.75 172 TYR A O 1
ATOM 1335 N N . VAL A 1 173 ? 19.022 11.147 -24.877 1.00 88.44 173 VAL A N 1
ATOM 1336 C CA . VAL A 1 173 ? 20.427 11.174 -24.465 1.00 88.44 173 VAL A CA 1
ATOM 1337 C C . VAL A 1 173 ? 20.481 10.720 -23.011 1.00 88.44 173 VAL A C 1
ATOM 1339 O O . VAL A 1 173 ? 19.853 11.331 -22.153 1.00 88.44 173 VAL A O 1
ATOM 1342 N N . GLY A 1 174 ? 21.237 9.658 -22.737 1.00 91.94 174 GLY A N 1
ATOM 1343 C CA . GLY A 1 174 ? 21.284 9.026 -21.418 1.00 91.94 174 GLY A CA 1
ATOM 1344 C C . GLY A 1 174 ? 20.241 7.919 -21.241 1.00 91.94 174 GLY A C 1
ATOM 1345 O O . GLY A 1 174 ? 19.778 7.309 -22.208 1.00 91.94 174 GLY A O 1
ATOM 1346 N N . VAL A 1 175 ? 19.921 7.624 -19.983 1.00 94.81 175 VAL A N 1
ATOM 1347 C CA . VAL A 1 175 ? 19.007 6.551 -19.574 1.00 94.81 175 VAL A CA 1
ATOM 1348 C C . VAL A 1 175 ? 18.010 7.125 -18.576 1.00 94.81 175 VAL A C 1
ATOM 1350 O O . VAL A 1 175 ? 18.419 7.858 -17.679 1.00 94.81 175 VAL A O 1
ATOM 1353 N N . SER A 1 176 ? 16.736 6.766 -18.732 1.00 96.19 176 SER A N 1
ATOM 1354 C CA . SER A 1 176 ? 15.638 7.131 -17.833 1.00 96.19 176 SER A CA 1
ATOM 1355 C C . SER A 1 176 ? 15.924 6.890 -16.340 1.00 96.19 176 SER A C 1
ATOM 1357 O O . SER A 1 176 ? 16.626 5.945 -15.958 1.00 96.19 176 SER A O 1
ATOM 1359 N N . ASP A 1 177 ? 15.290 7.721 -15.514 1.00 96.38 177 ASP A N 1
ATOM 1360 C CA . ASP A 1 177 ? 15.350 7.778 -14.052 1.00 96.38 177 ASP A CA 1
ATOM 1361 C C . ASP A 1 177 ? 14.010 7.268 -13.450 1.00 96.38 177 ASP A C 1
ATOM 1363 O O . ASP A 1 177 ? 13.183 8.069 -12.993 1.00 96.38 177 ASP A O 1
ATOM 1367 N N . PRO A 1 178 ? 13.712 5.950 -13.474 1.00 97.94 178 PRO A N 1
ATOM 1368 C CA . PRO A 1 178 ? 12.396 5.439 -13.097 1.00 97.94 178 PRO A CA 1
ATOM 1369 C C . PRO A 1 178 ? 12.056 5.582 -11.609 1.00 97.94 178 PRO A C 1
ATOM 1371 O O . PRO A 1 178 ? 12.882 5.339 -10.728 1.00 97.94 178 PRO A O 1
ATOM 1374 N N . TYR A 1 179 ? 10.776 5.830 -11.339 1.00 98.12 179 TYR A N 1
ATOM 1375 C CA . TYR A 1 179 ? 10.105 5.672 -10.048 1.00 98.12 179 TYR A CA 1
ATOM 1376 C C . TYR A 1 179 ? 8.724 5.024 -10.216 1.00 98.12 179 TYR A C 1
ATOM 1378 O O . TYR A 1 179 ? 8.227 4.858 -11.332 1.00 98.12 179 TYR A O 1
ATOM 1386 N N . VAL A 1 180 ? 8.089 4.643 -9.106 1.00 98.50 180 VAL A N 1
ATOM 1387 C CA . VAL A 1 180 ? 6.795 3.948 -9.097 1.00 98.50 180 VAL A CA 1
ATOM 1388 C C . VAL A 1 180 ? 5.729 4.787 -8.404 1.00 98.50 180 VAL A C 1
ATOM 1390 O O . VAL A 1 180 ? 5.909 5.244 -7.278 1.00 98.50 180 VAL A O 1
ATOM 1393 N N . HIS A 1 181 ? 4.591 4.949 -9.075 1.00 98.12 181 HIS A N 1
ATOM 1394 C CA . HIS A 1 181 ? 3.372 5.577 -8.575 1.00 98.12 181 HIS A CA 1
ATOM 1395 C C . HIS A 1 181 ? 2.318 4.488 -8.356 1.00 98.12 181 HIS A C 1
ATOM 1397 O O . HIS A 1 181 ? 1.804 3.902 -9.311 1.00 98.12 181 HIS A O 1
ATOM 1403 N N . LEU A 1 182 ? 1.974 4.242 -7.093 1.00 98.12 182 LEU A N 1
ATOM 1404 C CA . LEU A 1 182 ? 0.864 3.389 -6.672 1.00 98.12 182 LEU A CA 1
ATOM 1405 C C . LEU A 1 182 ? -0.363 4.257 -6.384 1.00 98.12 182 LEU A C 1
ATOM 1407 O O . LEU A 1 182 ? -0.254 5.275 -5.692 1.00 98.12 182 LEU A O 1
ATOM 1411 N N . ARG A 1 183 ? -1.536 3.861 -6.877 1.00 98.12 183 ARG A N 1
ATOM 1412 C CA . ARG A 1 183 ? -2.802 4.554 -6.614 1.00 98.12 183 ARG A CA 1
ATOM 1413 C C . ARG A 1 183 ? -3.930 3.566 -6.336 1.00 98.12 183 ARG A C 1
ATOM 1415 O O . ARG A 1 183 ? -4.213 2.701 -7.158 1.00 98.12 183 ARG A O 1
ATOM 1422 N N . LEU A 1 184 ? -4.632 3.781 -5.225 1.00 96.12 184 LEU A N 1
ATOM 1423 C CA . LEU A 1 184 ? -5.856 3.067 -4.858 1.00 96.12 184 LEU A CA 1
ATOM 1424 C C . LEU A 1 184 ? -6.945 4.096 -4.531 1.00 96.12 184 LEU A C 1
ATOM 1426 O O . LEU A 1 184 ? -6.808 4.889 -3.596 1.00 96.12 184 LEU A O 1
ATOM 1430 N N . ARG A 1 185 ? -8.009 4.151 -5.341 1.00 93.81 185 ARG A N 1
ATOM 1431 C CA . ARG A 1 185 ? -9.035 5.216 -5.305 1.00 93.81 185 ARG A CA 1
ATOM 1432 C C . ARG A 1 185 ? -8.424 6.637 -5.340 1.00 93.81 185 ARG A C 1
ATOM 1434 O O . ARG A 1 185 ? -7.959 7.104 -6.388 1.00 93.81 185 ARG A O 1
ATOM 1441 N N . LYS A 1 186 ? -8.456 7.331 -4.194 1.00 91.31 186 LYS A N 1
ATOM 1442 C CA . LYS A 1 186 ? -7.920 8.686 -3.954 1.00 91.31 186 LYS A CA 1
ATOM 1443 C C . LYS A 1 186 ? -6.541 8.677 -3.276 1.00 91.31 186 LYS A C 1
ATOM 1445 O O . LYS A 1 186 ? -5.896 9.717 -3.224 1.00 91.31 186 LYS A O 1
ATOM 1450 N N . GLN A 1 187 ? -6.089 7.533 -2.764 1.00 95.62 187 GLN A N 1
ATOM 1451 C CA . GLN A 1 187 ? -4.784 7.390 -2.121 1.00 95.62 187 GLN A CA 1
ATOM 1452 C C . GLN A 1 187 ? -3.689 7.242 -3.178 1.00 95.62 187 GLN A C 1
ATOM 1454 O O . GLN A 1 187 ? -3.887 6.594 -4.208 1.00 95.62 187 GLN A O 1
ATOM 1459 N N . THR A 1 188 ? -2.529 7.842 -2.932 1.00 95.00 188 THR A N 1
ATOM 1460 C CA . THR A 1 188 ? -1.346 7.753 -3.795 1.00 95.00 188 THR A CA 1
ATOM 1461 C C . THR A 1 188 ? -0.101 7.571 -2.936 1.00 95.00 188 THR A C 1
ATOM 1463 O O . THR A 1 188 ? 0.050 8.235 -1.911 1.00 95.00 188 THR A O 1
ATOM 1466 N N . ARG A 1 189 ? 0.792 6.678 -3.367 1.00 94.94 189 ARG A N 1
ATOM 1467 C CA . ARG A 1 189 ? 2.118 6.446 -2.781 1.00 94.94 189 ARG A CA 1
ATOM 1468 C C . ARG A 1 189 ? 3.136 6.452 -3.919 1.00 94.94 189 ARG A C 1
ATOM 1470 O O . ARG A 1 189 ? 2.871 5.876 -4.971 1.00 94.94 189 ARG A O 1
ATOM 1477 N N . ILE A 1 190 ? 4.262 7.131 -3.729 1.00 96.69 190 ILE A N 1
ATOM 1478 C CA . ILE A 1 190 ? 5.277 7.335 -4.769 1.00 96.69 190 ILE A CA 1
ATOM 1479 C C . ILE A 1 190 ? 6.635 6.923 -4.201 1.00 96.69 190 ILE A C 1
ATOM 1481 O O . ILE A 1 190 ? 6.977 7.335 -3.092 1.00 96.69 190 ILE A O 1
ATOM 1485 N N . SER A 1 191 ? 7.383 6.099 -4.936 1.00 96.62 191 SER A N 1
ATOM 1486 C CA . SER A 1 191 ? 8.730 5.679 -4.544 1.00 96.62 191 SER A CA 1
ATOM 1487 C C . SER A 1 191 ? 9.764 6.784 -4.800 1.00 96.62 191 SER A C 1
ATOM 1489 O O . SER A 1 191 ? 9.553 7.651 -5.651 1.00 96.62 191 SER A O 1
ATOM 1491 N N . PRO A 1 192 ? 10.945 6.721 -4.162 1.00 94.56 192 PRO A N 1
ATOM 1492 C CA . PRO A 1 192 ? 12.137 7.366 -4.700 1.00 94.56 192 PRO A CA 1
ATOM 1493 C C . PRO A 1 192 ? 12.410 6.903 -6.140 1.00 94.56 192 PRO A C 1
ATOM 1495 O O . PRO A 1 192 ? 12.049 5.783 -6.520 1.00 94.56 192 PRO A O 1
ATOM 1498 N N . TYR A 1 193 ? 13.068 7.756 -6.923 1.00 96.50 193 TYR A N 1
ATOM 1499 C CA . TYR A 1 193 ? 13.551 7.409 -8.258 1.00 96.50 193 TYR A CA 1
ATOM 1500 C C . TYR A 1 193 ? 14.940 6.769 -8.196 1.00 96.50 193 TYR A C 1
ATOM 1502 O O . TYR A 1 193 ? 15.737 7.069 -7.302 1.00 96.50 193 TYR A O 1
ATOM 1510 N N . VAL A 1 194 ? 15.235 5.901 -9.159 1.00 95.25 194 VAL A N 1
ATOM 1511 C CA . VAL A 1 194 ? 16.549 5.276 -9.345 1.00 95.25 194 VAL A CA 1
ATOM 1512 C C . VAL A 1 194 ? 17.181 5.886 -10.587 1.00 95.25 194 VAL A C 1
ATOM 1514 O O . VAL A 1 194 ? 16.560 5.895 -11.641 1.00 95.25 194 VAL A O 1
ATOM 1517 N N . LYS A 1 195 ? 18.406 6.404 -10.474 1.00 96.12 195 LYS A N 1
ATOM 1518 C CA . LYS A 1 195 ? 19.074 7.083 -11.592 1.00 96.12 195 LYS A CA 1
ATOM 1519 C C . LYS A 1 195 ? 19.524 6.120 -12.685 1.00 96.12 195 LYS A C 1
ATOM 1521 O O . LYS A 1 195 ? 20.169 5.117 -12.378 1.00 96.12 195 LYS A O 1
ATOM 1526 N N . SER A 1 196 ? 19.252 6.492 -13.934 1.00 95.31 196 SER A N 1
ATOM 1527 C CA . SER A 1 196 ? 19.836 5.952 -15.165 1.00 95.31 196 SER A CA 1
ATOM 1528 C C . SER A 1 196 ? 19.857 4.422 -15.235 1.00 95.31 196 SER A C 1
AT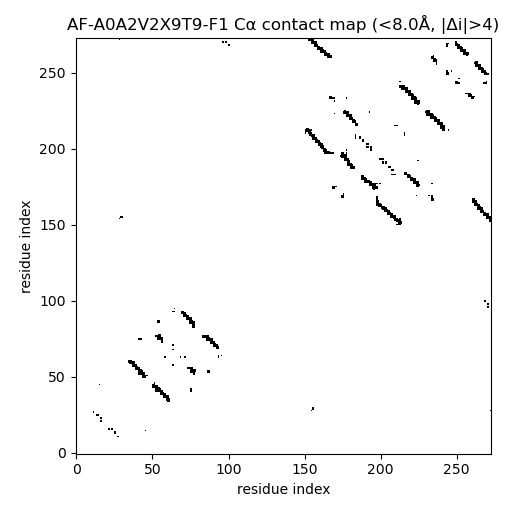OM 1530 O O . SER A 1 196 ? 20.897 3.811 -15.490 1.00 95.31 196 SER A O 1
ATOM 1532 N N . ASN A 1 197 ? 18.710 3.788 -14.974 1.00 96.12 197 ASN A N 1
ATOM 1533 C CA . ASN A 1 197 ? 18.615 2.337 -14.822 1.00 96.12 197 ASN A CA 1
ATOM 1534 C C . ASN A 1 197 ? 17.267 1.797 -15.328 1.00 96.12 197 ASN A C 1
ATOM 1536 O O . ASN A 1 197 ? 16.223 2.196 -14.829 1.00 96.12 197 ASN A O 1
ATOM 1540 N N . LEU A 1 198 ? 17.282 0.852 -16.274 1.00 97.75 198 LEU A N 1
ATOM 1541 C CA . LEU A 1 198 ? 16.073 0.221 -16.837 1.00 97.75 198 LEU A CA 1
ATOM 1542 C C . LEU A 1 198 ? 15.674 -1.088 -16.124 1.00 97.75 198 LEU A C 1
ATOM 1544 O O . LEU A 1 198 ? 14.605 -1.642 -16.392 1.00 97.75 198 LEU A O 1
ATOM 1548 N N . ASP A 1 199 ? 16.495 -1.531 -15.170 1.00 98.12 199 ASP A N 1
ATOM 1549 C CA . ASP A 1 199 ? 16.275 -2.676 -14.283 1.00 98.12 199 ASP A CA 1
ATOM 1550 C C . ASP A 1 199 ? 16.382 -2.251 -12.793 1.00 98.12 199 ASP A C 1
ATOM 1552 O O . ASP A 1 199 ? 17.176 -2.804 -12.018 1.00 98.12 199 ASP A O 1
ATOM 1556 N N . PRO A 1 200 ? 15.633 -1.211 -12.362 1.00 97.31 200 PRO A N 1
ATOM 1557 C CA . PRO A 1 200 ? 15.773 -0.608 -11.041 1.00 97.31 200 PRO A CA 1
ATOM 1558 C C . PRO A 1 200 ? 15.305 -1.547 -9.926 1.00 97.31 200 PRO A C 1
ATOM 1560 O O . PRO A 1 200 ? 14.251 -2.177 -10.023 1.00 97.31 200 PRO A O 1
ATOM 1563 N N . LYS A 1 201 ? 16.041 -1.570 -8.810 1.00 97.00 201 LYS A N 1
ATOM 1564 C CA . LYS A 1 201 ? 15.581 -2.143 -7.537 1.00 97.00 201 LYS A CA 1
ATOM 1565 C C . LYS A 1 201 ? 15.089 -1.009 -6.644 1.00 97.00 201 LYS A C 1
ATOM 1567 O O . LYS A 1 201 ? 15.844 -0.076 -6.386 1.00 97.00 201 LYS A O 1
ATOM 1572 N N . PHE A 1 202 ? 13.845 -1.102 -6.186 1.00 91.38 202 PHE A N 1
ATOM 1573 C CA . PHE A 1 202 ? 13.206 -0.085 -5.353 1.00 91.38 202 PHE A CA 1
ATOM 1574 C C . PHE A 1 202 ? 13.150 -0.503 -3.885 1.00 91.38 202 PHE A C 1
ATOM 1576 O O . PHE A 1 202 ? 13.437 0.317 -3.019 1.00 91.38 202 PHE A O 1
ATOM 1583 N N . ASN A 1 203 ? 12.772 -1.761 -3.613 1.00 90.50 203 ASN A N 1
ATOM 1584 C CA . ASN A 1 203 ? 12.398 -2.243 -2.276 1.00 90.50 203 ASN A CA 1
ATOM 1585 C C . ASN A 1 203 ? 11.449 -1.262 -1.550 1.00 90.50 203 ASN A C 1
ATOM 1587 O O . ASN A 1 203 ? 11.605 -0.977 -0.365 1.00 90.50 203 ASN A O 1
ATOM 1591 N N . PHE A 1 204 ? 10.504 -0.687 -2.297 1.00 92.69 204 PHE A N 1
ATOM 1592 C CA . PHE A 1 204 ? 9.616 0.367 -1.823 1.00 92.69 204 PHE A CA 1
ATOM 1593 C C . PHE A 1 204 ? 8.358 -0.239 -1.208 1.00 92.69 204 PHE A C 1
ATOM 1595 O O . PHE A 1 204 ? 7.626 -0.959 -1.884 1.00 92.69 204 PHE A O 1
ATOM 1602 N N . GLU A 1 205 ? 8.095 0.076 0.056 1.00 89.50 205 GLU A N 1
ATOM 1603 C CA . GLU A 1 205 ? 6.928 -0.410 0.790 1.00 89.50 205 GLU A CA 1
ATOM 1604 C C . GLU A 1 205 ? 5.867 0.685 0.930 1.00 89.50 205 GLU A C 1
ATOM 1606 O O . GLU A 1 205 ? 6.172 1.861 1.147 1.00 89.50 205 GLU A O 1
ATOM 1611 N N . ALA A 1 206 ? 4.605 0.293 0.780 1.00 89.62 206 ALA A N 1
ATOM 1612 C CA . ALA A 1 206 ? 3.468 1.195 0.768 1.00 89.62 206 ALA A CA 1
ATOM 1613 C C . ALA A 1 206 ? 2.235 0.558 1.413 1.00 89.62 206 ALA A C 1
ATOM 1615 O O . ALA A 1 206 ? 1.933 -0.612 1.187 1.00 89.62 206 ALA A O 1
ATOM 1616 N N . GLU A 1 207 ? 1.484 1.377 2.148 1.00 90.25 207 GLU A N 1
ATOM 1617 C CA . GLU A 1 207 ? 0.202 1.00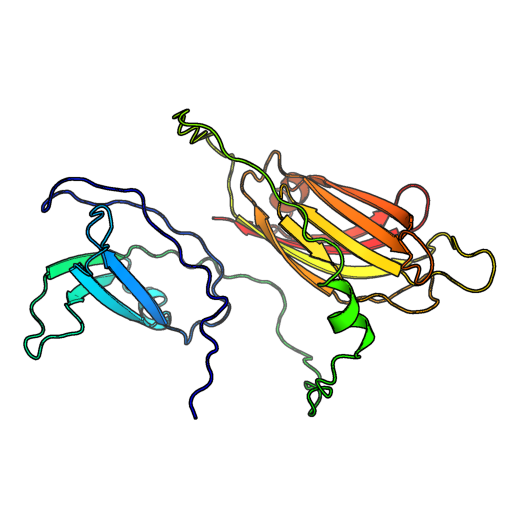4 2.742 1.00 90.25 207 GLU A CA 1
ATOM 1618 C C . GLU A 1 207 ? -0.944 1.831 2.150 1.00 90.25 207 GLU A C 1
ATOM 1620 O O . GLU A 1 207 ? -0.827 3.060 1.983 1.00 90.25 207 GLU A O 1
ATOM 1625 N N . LEU A 1 208 ? -2.039 1.141 1.822 1.00 92.06 208 LEU A N 1
ATOM 1626 C CA . LEU A 1 208 ? -3.232 1.676 1.172 1.00 92.06 208 LEU A CA 1
ATOM 1627 C C . LEU A 1 208 ? -4.499 1.050 1.785 1.00 92.06 208 LEU A C 1
ATOM 1629 O O . LEU A 1 208 ? -4.638 -0.171 1.820 1.00 92.06 208 LEU A O 1
ATOM 1633 N N . GLU A 1 209 ? -5.446 1.880 2.220 1.00 89.81 209 GLU A N 1
ATOM 1634 C CA . GLU A 1 209 ? -6.730 1.431 2.783 1.00 89.81 209 GLU A CA 1
ATOM 1635 C C . GLU A 1 209 ? -7.647 0.878 1.680 1.00 89.81 209 GLU A C 1
ATOM 1637 O O . GLU A 1 209 ? -7.891 1.550 0.670 1.00 89.81 209 GLU A O 1
ATOM 1642 N N . VAL A 1 210 ? -8.162 -0.333 1.879 1.00 90.75 210 VAL A N 1
ATOM 1643 C CA . VAL A 1 210 ? -9.093 -1.037 0.991 1.00 90.75 210 VAL A CA 1
ATOM 1644 C C . VAL A 1 210 ? -10.500 -0.887 1.542 1.00 90.75 210 VAL A C 1
ATOM 1646 O O . VAL A 1 210 ? -10.767 -1.207 2.698 1.00 90.75 210 VAL A O 1
ATOM 1649 N N . TYR A 1 211 ? -11.414 -0.421 0.700 1.00 87.69 211 TYR A N 1
ATOM 1650 C CA . TYR A 1 211 ? -12.795 -0.142 1.096 1.00 87.69 211 TYR A CA 1
ATOM 1651 C C . TYR A 1 211 ? -13.778 -1.160 0.513 1.00 87.69 211 TYR A C 1
ATOM 1653 O O . TYR A 1 211 ? -14.853 -1.353 1.072 1.00 87.69 211 TYR A O 1
ATOM 1661 N N . ASP A 1 212 ? -13.436 -1.784 -0.616 1.00 89.69 212 ASP A N 1
ATOM 1662 C CA . ASP A 1 212 ? -14.185 -2.909 -1.174 1.00 89.69 212 ASP A CA 1
ATOM 1663 C C . ASP A 1 212 ? -13.227 -3.869 -1.883 1.00 89.69 212 ASP A C 1
ATOM 1665 O O . ASP A 1 212 ? -12.789 -3.623 -3.007 1.00 89.69 212 ASP A O 1
ATOM 1669 N N . ILE A 1 213 ? -12.924 -4.985 -1.225 1.00 89.25 213 ILE A N 1
ATOM 1670 C CA . ILE A 1 213 ? -12.007 -6.019 -1.715 1.00 89.25 213 ILE A CA 1
ATOM 1671 C C . ILE A 1 213 ? -12.417 -6.574 -3.094 1.00 89.25 213 ILE A C 1
ATOM 1673 O O . ILE A 1 213 ? -11.547 -6.985 -3.869 1.00 89.25 213 ILE A O 1
ATOM 1677 N N . GLN A 1 214 ? -13.713 -6.599 -3.428 1.00 87.25 214 GLN A N 1
ATOM 1678 C CA . GLN A 1 214 ? -14.185 -7.180 -4.691 1.00 87.25 214 GLN A CA 1
ATOM 1679 C C . GLN A 1 214 ? -14.005 -6.236 -5.883 1.00 87.25 214 GLN A C 1
ATOM 1681 O O . GLN A 1 214 ? -13.721 -6.710 -6.986 1.00 87.25 214 GLN A O 1
ATOM 1686 N N . THR A 1 215 ? -14.172 -4.924 -5.678 1.00 89.62 215 THR A N 1
ATOM 1687 C CA . THR A 1 215 ? -14.185 -3.926 -6.765 1.00 89.62 215 THR A CA 1
ATOM 1688 C C . THR A 1 215 ? -12.949 -3.030 -6.812 1.00 89.62 215 THR A C 1
ATOM 1690 O O . THR A 1 215 ? -12.690 -2.416 -7.849 1.00 89.62 215 THR A O 1
ATOM 1693 N N . ASP A 1 216 ? -12.159 -2.963 -5.738 1.00 94.75 216 ASP A N 1
ATOM 1694 C CA . ASP A 1 216 ? -10.977 -2.110 -5.686 1.00 94.75 216 ASP A CA 1
ATOM 1695 C C . ASP A 1 216 ? -9.852 -2.591 -6.613 1.00 94.75 216 ASP A C 1
ATOM 1697 O O . ASP A 1 216 ? -9.535 -3.779 -6.721 1.00 94.75 216 ASP A O 1
ATOM 1701 N N . VAL A 1 217 ? -9.218 -1.620 -7.277 1.00 97.19 217 VAL A N 1
ATOM 1702 C CA . VAL A 1 217 ? -8.128 -1.832 -8.233 1.00 97.19 217 VAL A CA 1
ATOM 1703 C C . VAL A 1 217 ? -6.922 -0.997 -7.826 1.00 97.19 217 VAL A C 1
ATOM 1705 O O . VAL A 1 217 ? -6.985 0.235 -7.778 1.00 97.19 217 VAL A O 1
ATOM 1708 N N . LEU A 1 218 ? -5.802 -1.670 -7.568 1.00 98.25 218 LEU A N 1
ATOM 1709 C CA . LEU A 1 218 ? -4.502 -1.031 -7.435 1.00 98.25 218 LEU A CA 1
ATOM 1710 C C . LEU A 1 218 ? -3.982 -0.680 -8.832 1.00 98.25 218 LEU A C 1
ATOM 1712 O O . LEU A 1 218 ? -3.662 -1.558 -9.635 1.00 98.25 218 LEU A O 1
ATOM 1716 N N . HIS A 1 219 ? -3.878 0.614 -9.106 1.00 98.56 219 HIS A N 1
ATOM 1717 C CA . HIS A 1 219 ? -3.231 1.137 -10.301 1.00 98.56 219 HIS A CA 1
ATOM 1718 C C . HIS A 1 219 ? -1.748 1.358 -10.018 1.00 98.56 219 HIS A C 1
ATOM 1720 O O . HIS A 1 219 ? -1.390 2.059 -9.066 1.00 98.56 219 HIS A O 1
ATOM 1726 N N . ILE A 1 220 ? -0.889 0.794 -10.860 1.00 98.62 220 ILE A N 1
ATOM 1727 C CA . ILE A 1 220 ? 0.564 0.894 -10.746 1.00 98.62 220 ILE A CA 1
ATOM 1728 C C . ILE A 1 220 ? 1.106 1.498 -12.035 1.00 98.62 220 ILE A C 1
ATOM 1730 O O . ILE A 1 220 ? 0.798 1.040 -13.137 1.00 98.62 220 ILE A O 1
ATOM 1734 N N . LYS A 1 221 ? 1.932 2.533 -11.901 1.00 98.50 221 LYS A N 1
ATOM 1735 C CA . LYS A 1 221 ? 2.610 3.179 -13.022 1.00 98.50 221 LYS A CA 1
ATOM 1736 C C . LYS A 1 221 ? 4.088 3.344 -12.706 1.00 98.50 221 LYS A C 1
ATOM 1738 O O . LYS A 1 221 ? 4.431 3.920 -11.679 1.00 98.50 221 LYS A O 1
ATOM 1743 N N . VAL A 1 222 ? 4.944 2.884 -13.609 1.00 98.44 222 VAL A N 1
ATOM 1744 C CA . VAL A 1 222 ? 6.365 3.236 -13.633 1.00 98.44 222 VAL A CA 1
ATOM 1745 C C . VAL A 1 222 ? 6.518 4.501 -14.469 1.00 98.44 222 VAL A C 1
ATOM 1747 O O . VAL A 1 222 ? 5.947 4.611 -15.560 1.00 98.44 222 VAL A O 1
ATOM 1750 N N . VAL A 1 223 ? 7.244 5.475 -13.937 1.00 97.94 223 VAL A N 1
ATOM 1751 C CA . VAL A 1 223 ? 7.358 6.828 -14.480 1.00 97.94 223 VAL A CA 1
ATOM 1752 C C . VAL A 1 223 ? 8.826 7.224 -14.538 1.00 97.94 223 VAL A C 1
ATOM 1754 O O . VAL A 1 223 ? 9.555 7.010 -13.580 1.00 97.94 223 VAL A O 1
ATOM 1757 N N . ASP A 1 224 ? 9.237 7.815 -15.651 1.00 97.31 224 ASP A N 1
ATOM 1758 C CA . ASP A 1 224 ? 10.541 8.434 -15.843 1.00 97.31 224 ASP A CA 1
ATOM 1759 C C . ASP A 1 224 ? 10.528 9.855 -15.270 1.00 97.31 224 ASP A C 1
ATOM 1761 O O . ASP A 1 224 ? 9.688 10.671 -15.679 1.00 97.31 224 ASP A O 1
ATOM 1765 N N . LYS A 1 225 ? 11.429 10.143 -14.327 1.00 93.81 225 LYS A N 1
ATOM 1766 C CA . LYS A 1 225 ? 11.602 11.482 -13.757 1.00 93.81 225 LYS A CA 1
ATOM 1767 C C . LYS A 1 225 ? 12.371 12.368 -14.735 1.00 93.81 225 LYS A C 1
ATOM 1769 O O . LYS A 1 225 ? 13.512 12.064 -15.070 1.00 93.81 225 LYS A O 1
ATOM 1774 N N . ASN A 1 226 ? 11.815 13.522 -15.099 1.00 87.88 226 ASN A N 1
ATOM 1775 C CA . ASN A 1 226 ? 12.478 14.459 -16.007 1.00 87.88 226 ASN A CA 1
ATOM 1776 C C . ASN A 1 226 ? 12.630 15.857 -15.378 1.00 87.88 226 ASN A C 1
ATOM 1778 O O . ASN A 1 226 ? 11.649 16.553 -15.133 1.00 87.88 226 ASN A O 1
ATOM 1782 N N . ASP A 1 227 ? 13.874 16.294 -15.150 1.00 78.75 227 ASP A N 1
ATOM 1783 C CA . ASP A 1 227 ? 14.175 17.561 -14.457 1.00 78.75 227 ASP A CA 1
ATOM 1784 C C . ASP A 1 227 ? 13.834 18.829 -15.268 1.00 78.75 227 ASP A C 1
ATOM 1786 O O . ASP A 1 227 ? 13.742 19.918 -14.698 1.00 78.75 227 ASP A O 1
ATOM 1790 N N . LEU A 1 228 ? 13.646 18.710 -16.588 1.00 76.56 228 LEU A N 1
ATOM 1791 C CA . LEU A 1 228 ? 13.407 19.836 -17.504 1.00 76.56 228 LEU A CA 1
ATOM 1792 C C . LEU A 1 228 ? 11.983 19.857 -18.086 1.00 76.56 228 LEU A C 1
ATOM 1794 O O . LEU A 1 228 ? 11.644 20.761 -18.853 1.00 76.56 228 LEU A O 1
ATOM 1798 N N . GLY A 1 229 ? 11.148 18.872 -17.752 1.00 79.25 229 GLY A N 1
ATOM 1799 C CA . GLY A 1 229 ? 9.870 18.640 -18.416 1.00 79.25 229 GLY A CA 1
ATOM 1800 C C . GLY A 1 229 ? 8.796 18.063 -17.500 1.00 79.25 229 GLY A C 1
ATOM 1801 O O . GLY A 1 229 ? 8.829 18.207 -16.283 1.00 79.25 229 GLY A O 1
ATOM 1802 N N . LYS A 1 230 ? 7.793 17.428 -18.113 1.00 88.19 230 LYS A N 1
ATOM 1803 C CA . LYS A 1 230 ? 6.831 16.593 -17.388 1.00 88.19 230 LYS A CA 1
ATOM 1804 C C . LYS A 1 230 ? 7.335 15.159 -17.387 1.00 88.19 230 LYS A C 1
ATOM 1806 O O . LYS A 1 230 ? 7.665 14.638 -18.451 1.00 88.19 230 LYS A O 1
ATOM 1811 N N . ASP A 1 231 ? 7.295 14.536 -16.221 1.00 92.38 231 ASP A N 1
ATOM 1812 C CA . ASP A 1 231 ? 7.526 13.109 -16.035 1.00 92.38 231 ASP A CA 1
ATOM 1813 C C . ASP A 1 231 ? 6.674 12.251 -16.989 1.00 92.38 231 ASP A C 1
ATOM 1815 O O . ASP A 1 231 ? 5.505 12.560 -17.269 1.00 92.38 231 ASP A O 1
ATOM 1819 N N . ARG A 1 232 ? 7.259 11.164 -17.504 1.00 94.38 232 ARG A N 1
ATOM 1820 C CA . ARG A 1 232 ? 6.679 10.368 -18.602 1.00 94.38 232 ARG A CA 1
ATOM 1821 C C . ARG A 1 232 ? 6.413 8.934 -18.165 1.00 94.38 232 ARG A C 1
ATOM 1823 O O . ARG A 1 232 ? 7.265 8.286 -17.576 1.00 94.38 232 ARG A O 1
ATOM 1830 N N . ALA A 1 233 ? 5.224 8.410 -18.459 1.00 95.69 233 ALA A N 1
ATOM 1831 C CA . ALA A 1 233 ? 4.890 7.027 -18.123 1.00 95.69 233 ALA A CA 1
ATOM 1832 C C . ALA A 1 233 ? 5.736 6.047 -18.959 1.00 95.69 233 ALA A C 1
ATOM 1834 O O . ALA A 1 233 ? 5.671 6.078 -20.187 1.00 95.69 233 ALA A O 1
ATOM 1835 N N . MET A 1 234 ? 6.496 5.179 -18.289 1.00 96.31 234 MET A N 1
ATOM 1836 C CA . MET A 1 234 ? 7.298 4.119 -18.916 1.00 96.31 234 MET A CA 1
ATOM 1837 C C . MET A 1 234 ? 6.490 2.838 -19.098 1.00 96.31 234 MET A C 1
ATOM 1839 O O . MET A 1 234 ? 6.635 2.158 -20.111 1.00 96.31 234 MET A O 1
ATOM 1843 N N . GLY A 1 235 ? 5.622 2.531 -18.129 1.00 97.31 235 GLY A N 1
ATOM 1844 C CA . GLY A 1 235 ? 4.708 1.402 -18.207 1.00 97.31 235 GLY A CA 1
ATOM 1845 C C . GLY A 1 235 ? 3.665 1.386 -17.090 1.00 97.31 235 GLY A C 1
ATOM 1846 O O . GLY A 1 235 ? 3.839 2.033 -16.055 1.00 97.31 235 GLY A O 1
ATOM 1847 N N . THR A 1 236 ? 2.568 0.659 -17.288 1.00 98.25 236 THR A N 1
ATOM 1848 C CA . THR A 1 236 ? 1.473 0.520 -16.312 1.00 98.25 236 THR A CA 1
ATOM 1849 C C . THR A 1 236 ? 1.002 -0.918 -16.147 1.00 98.25 236 THR A C 1
ATOM 1851 O O . THR A 1 236 ? 1.038 -1.699 -17.094 1.00 98.25 236 THR A O 1
ATOM 1854 N N . VAL A 1 237 ? 0.482 -1.232 -14.960 1.00 98.38 237 VAL A N 1
ATOM 1855 C CA . VAL A 1 237 ? -0.315 -2.435 -14.692 1.00 98.38 237 VAL A CA 1
ATOM 1856 C C . VAL A 1 237 ? -1.422 -2.114 -13.684 1.00 98.38 237 VAL A C 1
ATOM 1858 O O . VAL A 1 237 ? -1.253 -1.270 -12.805 1.00 98.38 237 VAL A O 1
ATOM 1861 N N . ASN A 1 238 ? -2.570 -2.777 -13.816 1.00 98.12 238 ASN A N 1
ATOM 1862 C CA . ASN A 1 238 ? -3.714 -2.642 -12.914 1.00 98.12 238 ASN A CA 1
ATOM 1863 C C . ASN A 1 238 ? -4.018 -4.007 -12.288 1.00 98.12 238 ASN A C 1
ATOM 1865 O O . ASN A 1 238 ? -4.065 -5.006 -13.006 1.00 98.12 238 ASN A O 1
ATOM 1869 N N . ILE A 1 239 ? -4.228 -4.057 -10.971 1.00 96.56 239 ILE A N 1
ATOM 1870 C CA . ILE A 1 239 ? -4.411 -5.305 -10.217 1.00 96.56 239 ILE A CA 1
ATOM 1871 C C . ILE A 1 239 ? -5.687 -5.201 -9.376 1.00 96.56 239 ILE A C 1
ATOM 1873 O O . ILE A 1 239 ? -5.792 -4.342 -8.504 1.00 96.56 239 ILE A O 1
ATOM 1877 N N . ILE A 1 240 ? -6.669 -6.064 -9.653 1.00 95.00 240 ILE A N 1
ATOM 1878 C CA . ILE A 1 240 ? -7.944 -6.132 -8.918 1.00 95.00 240 ILE A CA 1
ATOM 1879 C C . ILE A 1 240 ? -7.705 -6.864 -7.593 1.00 95.00 240 ILE A C 1
ATOM 1881 O O . ILE A 1 240 ? -7.228 -7.999 -7.606 1.00 95.00 240 ILE A O 1
ATOM 1885 N N . LEU A 1 241 ? -8.057 -6.261 -6.456 1.00 93.38 241 LEU A N 1
ATOM 1886 C CA . LEU A 1 241 ? -7.670 -6.778 -5.134 1.00 93.38 241 LEU A CA 1
ATOM 1887 C C . LEU A 1 241 ? -8.310 -8.125 -4.767 1.00 93.38 241 LEU A C 1
ATOM 1889 O O . LEU A 1 241 ? -7.749 -8.877 -3.970 1.00 93.38 241 LEU A O 1
ATOM 1893 N N . ASN A 1 242 ? -9.400 -8.502 -5.435 1.00 90.31 242 ASN A N 1
ATOM 1894 C CA . ASN A 1 242 ? -10.002 -9.830 -5.337 1.00 90.31 242 ASN A CA 1
ATOM 1895 C C . ASN A 1 242 ? -9.010 -10.972 -5.661 1.00 90.31 242 ASN A C 1
ATOM 1897 O O . ASN A 1 242 ? -9.145 -12.069 -5.125 1.00 90.31 242 ASN A O 1
ATOM 1901 N N . CYS A 1 243 ? -7.978 -10.751 -6.493 1.00 89.94 243 CYS A N 1
ATOM 1902 C CA . CYS A 1 243 ? -6.959 -11.787 -6.720 1.00 89.94 243 CYS A CA 1
ATOM 1903 C C . CYS A 1 243 ? -6.043 -11.998 -5.499 1.00 89.94 243 CYS A C 1
ATOM 1905 O O . CYS A 1 243 ? -5.623 -13.126 -5.249 1.00 89.94 243 CYS A O 1
ATOM 1907 N N . VAL A 1 244 ? -5.802 -10.947 -4.705 1.00 90.56 244 VAL A N 1
ATOM 1908 C CA . VAL A 1 244 ? -5.087 -11.025 -3.422 1.00 90.56 244 VAL A CA 1
ATOM 1909 C C . VAL A 1 244 ? -5.952 -11.784 -2.414 1.00 90.56 244 VAL A C 1
ATOM 1911 O O . VAL A 1 244 ? -5.520 -12.792 -1.866 1.00 90.56 244 VAL A O 1
ATOM 1914 N N . ALA A 1 245 ? -7.218 -11.385 -2.263 1.00 86.69 245 ALA A N 1
ATOM 1915 C CA . ALA A 1 245 ? -8.170 -11.966 -1.309 1.00 86.69 245 ALA A CA 1
ATOM 1916 C C . ALA A 1 245 ? -8.668 -13.391 -1.638 1.00 86.69 245 ALA A C 1
ATOM 1918 O O . ALA A 1 245 ? -9.481 -13.959 -0.904 1.00 86.69 245 ALA A O 1
ATOM 1919 N N . ARG A 1 246 ? -8.243 -13.965 -2.766 1.00 88.75 246 ARG A N 1
ATOM 1920 C CA . ARG A 1 246 ? -8.504 -15.368 -3.135 1.00 88.75 246 ARG A CA 1
ATOM 1921 C C . ARG A 1 246 ? -7.252 -16.240 -3.077 1.00 88.75 246 ARG A C 1
ATOM 1923 O O . ARG A 1 246 ? -7.331 -17.429 -3.378 1.00 88.75 246 ARG A O 1
ATOM 1930 N N . SER A 1 247 ? -6.110 -15.660 -2.713 1.00 87.69 247 SER A N 1
ATOM 1931 C CA . SER A 1 247 ? -4.849 -16.380 -2.547 1.00 87.69 247 SER A CA 1
ATOM 1932 C C . SER A 1 247 ? -4.684 -16.903 -1.111 1.00 87.69 247 SER A C 1
ATOM 1934 O O . SER A 1 247 ? -5.227 -16.307 -0.177 1.00 87.69 247 SER A O 1
ATOM 1936 N N . PRO A 1 248 ? -3.949 -18.010 -0.893 1.00 84.25 248 PRO A N 1
ATOM 1937 C CA . PRO A 1 248 ? -3.687 -18.520 0.451 1.00 84.25 248 PRO A CA 1
ATOM 1938 C C . PRO A 1 248 ? -2.990 -17.477 1.336 1.00 84.25 248 PRO A C 1
ATOM 1940 O O . PRO A 1 248 ? -1.945 -16.945 0.969 1.00 84.25 248 PRO A O 1
ATOM 1943 N N . GLY A 1 249 ? -3.562 -17.203 2.512 1.00 82.00 249 GLY A N 1
ATOM 1944 C CA . GLY A 1 249 ? -3.034 -16.197 3.440 1.00 82.00 249 GLY A CA 1
ATOM 1945 C C . GLY A 1 249 ? -3.160 -14.754 2.943 1.00 82.00 249 GLY A C 1
ATOM 1946 O O . GLY A 1 249 ? -2.372 -13.914 3.367 1.00 82.00 249 GLY A O 1
ATOM 1947 N N . ASP A 1 250 ? -4.102 -14.480 2.030 1.00 89.75 250 ASP A N 1
ATOM 1948 C CA . ASP A 1 250 ? -4.380 -13.149 1.474 1.00 89.75 250 ASP A CA 1
ATOM 1949 C C . ASP A 1 250 ? -3.129 -12.446 0.925 1.00 89.75 250 ASP A C 1
ATOM 1951 O O . ASP A 1 250 ? -2.937 -11.236 1.074 1.00 89.75 250 ASP A O 1
ATOM 1955 N N . ARG A 1 251 ? -2.244 -13.225 0.294 1.00 90.12 251 ARG A N 1
ATOM 1956 C CA . ARG A 1 251 ? -0.913 -12.799 -0.129 1.00 90.12 251 ARG A CA 1
ATOM 1957 C C . ARG A 1 251 ? -0.518 -13.375 -1.485 1.00 90.12 251 ARG A C 1
ATOM 1959 O O . ARG A 1 251 ? -0.437 -14.587 -1.673 1.00 90.12 251 ARG A O 1
ATOM 1966 N N . ILE A 1 252 ? -0.126 -12.485 -2.394 1.00 93.56 252 ILE A N 1
ATOM 1967 C CA . ILE A 1 252 ? 0.461 -12.833 -3.693 1.00 93.56 252 ILE A CA 1
ATOM 1968 C C . ILE A 1 252 ? 1.848 -12.208 -3.848 1.00 93.56 252 ILE A C 1
ATOM 1970 O O . ILE A 1 252 ? 2.128 -11.119 -3.351 1.00 93.56 252 ILE A O 1
ATOM 1974 N N . SER A 1 253 ? 2.732 -12.900 -4.557 1.00 95.88 253 SER A N 1
ATOM 1975 C CA . SER A 1 253 ? 4.072 -12.428 -4.907 1.00 95.88 253 SER A CA 1
ATOM 1976 C C . SER A 1 253 ? 4.438 -12.987 -6.279 1.00 95.88 253 SER A C 1
ATOM 1978 O O . SER A 1 253 ? 4.049 -14.113 -6.596 1.00 95.88 253 SER A O 1
ATOM 1980 N N . GLY A 1 254 ? 5.122 -12.206 -7.115 1.00 94.88 254 GLY A N 1
ATOM 1981 C CA . GLY A 1 254 ? 5.438 -12.625 -8.480 1.00 94.88 254 GLY A CA 1
ATOM 1982 C C . GLY A 1 254 ? 5.889 -11.495 -9.401 1.00 94.88 254 GLY A C 1
ATOM 1983 O O . GLY A 1 254 ? 6.364 -10.449 -8.954 1.00 94.88 254 GLY A O 1
ATOM 1984 N N . GLU A 1 255 ? 5.731 -11.725 -10.704 1.00 97.38 255 GLU A N 1
ATOM 1985 C CA . GLU A 1 255 ? 6.000 -10.750 -11.759 1.00 97.38 255 GLU A CA 1
ATOM 1986 C C . GLU A 1 255 ? 4.735 -10.388 -12.539 1.00 97.38 255 GLU A C 1
ATOM 1988 O O . GLU A 1 255 ? 3.876 -11.229 -12.802 1.00 97.38 255 GLU A O 1
ATOM 1993 N N . TRP A 1 256 ? 4.651 -9.124 -12.946 1.00 98.38 256 TRP A N 1
ATOM 1994 C CA . TRP A 1 256 ? 3.598 -8.596 -13.802 1.00 98.38 256 TRP A CA 1
ATOM 1995 C C . TRP A 1 256 ? 4.221 -7.873 -14.992 1.00 98.38 256 TRP A C 1
ATOM 1997 O O . TRP A 1 256 ? 5.175 -7.112 -14.832 1.00 98.38 256 TRP A O 1
ATOM 2007 N N . ASN A 1 257 ? 3.668 -8.087 -16.185 1.00 98.38 257 ASN A N 1
ATOM 2008 C CA . ASN A 1 257 ? 4.057 -7.323 -17.367 1.00 98.38 257 ASN A CA 1
ATOM 2009 C C . ASN A 1 257 ? 3.516 -5.890 -17.261 1.00 98.38 257 ASN A C 1
ATOM 2011 O O . ASN A 1 257 ? 2.375 -5.679 -16.845 1.00 98.38 257 ASN A O 1
ATOM 2015 N N . LEU A 1 258 ? 4.337 -4.923 -17.657 1.00 98.25 258 LEU A N 1
ATOM 2016 C CA . LEU A 1 258 ? 3.962 -3.523 -17.797 1.00 98.25 258 LEU A CA 1
ATOM 2017 C C . LEU A 1 258 ? 3.609 -3.247 -19.260 1.00 98.25 258 LEU A C 1
ATOM 2019 O O . LEU A 1 258 ? 4.389 -3.571 -20.154 1.00 98.25 258 LEU A O 1
ATOM 2023 N N . ASP A 1 259 ? 2.472 -2.601 -19.502 1.00 96.50 259 ASP A N 1
ATOM 2024 C CA . ASP A 1 259 ? 2.130 -2.053 -20.819 1.00 96.50 259 ASP A CA 1
ATOM 2025 C C . ASP A 1 259 ? 2.729 -0.640 -20.963 1.00 96.50 259 ASP A C 1
ATOM 2027 O O . ASP A 1 259 ? 2.511 0.172 -20.058 1.00 96.50 259 ASP A O 1
ATOM 2031 N N . PRO A 1 260 ? 3.486 -0.310 -22.032 1.00 96.50 260 PRO A N 1
ATOM 2032 C CA . PRO A 1 260 ? 3.758 -1.131 -23.218 1.00 96.50 260 PRO A CA 1
ATOM 2033 C C . PRO A 1 260 ? 4.988 -2.048 -23.114 1.00 96.50 260 PRO A C 1
ATOM 2035 O O . PRO A 1 260 ? 5.172 -2.904 -23.977 1.00 96.50 260 PRO A O 1
ATOM 2038 N N . GLN A 1 261 ? 5.880 -1.846 -22.136 1.00 97.00 261 GLN A N 1
ATOM 2039 C CA . GLN A 1 261 ? 7.112 -2.631 -22.022 1.00 97.00 261 GLN A CA 1
ATOM 2040 C C . GLN A 1 261 ? 7.623 -2.737 -20.580 1.00 97.00 261 GLN A C 1
ATOM 2042 O O . GLN A 1 261 ? 7.638 -1.762 -19.827 1.00 97.00 261 GLN A O 1
ATOM 2047 N N . GLY A 1 262 ? 8.168 -3.911 -20.262 1.00 97.94 262 GLY A N 1
ATOM 2048 C CA . GLY A 1 262 ? 8.906 -4.201 -19.038 1.00 97.94 262 GLY A CA 1
ATOM 2049 C C . GLY A 1 262 ? 8.145 -5.146 -18.116 1.00 97.94 262 GLY A C 1
ATOM 2050 O O . GLY A 1 262 ? 7.023 -5.566 -18.401 1.00 97.94 262 GLY A O 1
ATOM 2051 N N . LYS A 1 263 ? 8.767 -5.483 -16.990 1.00 98.62 263 LYS A N 1
ATOM 2052 C CA . LYS A 1 263 ? 8.141 -6.245 -15.906 1.00 98.62 263 LYS A CA 1
ATOM 2053 C C . LYS A 1 263 ? 8.342 -5.542 -14.578 1.00 98.62 263 LYS A C 1
ATOM 2055 O O . LYS A 1 263 ? 9.369 -4.896 -14.378 1.00 98.62 263 LYS A O 1
ATOM 2060 N N . ILE A 1 264 ? 7.397 -5.728 -13.665 1.00 98.50 264 ILE A N 1
ATOM 2061 C CA . ILE A 1 264 ? 7.476 -5.294 -12.272 1.00 98.50 264 ILE A CA 1
ATOM 2062 C C . ILE A 1 264 ? 7.318 -6.497 -11.342 1.00 98.50 264 ILE A C 1
ATOM 2064 O O . ILE A 1 264 ? 6.479 -7.367 -11.569 1.00 98.50 264 ILE A O 1
ATOM 2068 N N . PHE A 1 265 ? 8.147 -6.545 -10.304 1.00 98.31 265 PHE A N 1
ATOM 2069 C CA . PHE A 1 265 ? 8.168 -7.600 -9.297 1.00 98.31 265 PHE A CA 1
ATOM 2070 C C . PHE A 1 265 ? 7.573 -7.041 -8.012 1.00 98.31 265 PHE A C 1
ATOM 2072 O O . PHE A 1 265 ? 8.064 -6.041 -7.473 1.00 98.31 265 PHE A O 1
ATOM 2079 N N . LEU A 1 266 ? 6.481 -7.658 -7.568 1.00 96.62 266 LEU A N 1
ATOM 2080 C CA . LEU A 1 266 ? 5.660 -7.171 -6.468 1.00 96.62 266 LEU A CA 1
ATOM 2081 C C . LEU A 1 266 ? 5.410 -8.284 -5.463 1.00 96.62 266 LEU A C 1
ATOM 2083 O O . LEU A 1 266 ? 5.243 -9.451 -5.818 1.00 96.62 266 LEU A O 1
ATOM 2087 N N . THR A 1 267 ? 5.264 -7.868 -4.217 1.00 95.12 267 THR A N 1
ATOM 2088 C CA . THR A 1 267 ? 4.704 -8.665 -3.137 1.00 95.12 267 THR A CA 1
ATOM 2089 C C . THR A 1 267 ? 3.553 -7.861 -2.540 1.00 95.12 267 THR A C 1
ATOM 2091 O O . THR A 1 267 ? 3.727 -6.697 -2.187 1.00 95.12 267 THR A O 1
ATOM 2094 N N . MET A 1 268 ? 2.364 -8.451 -2.457 1.00 95.00 268 MET A N 1
ATOM 2095 C CA . MET A 1 268 ? 1.153 -7.814 -1.938 1.00 95.00 268 MET A CA 1
ATOM 2096 C C . MET A 1 268 ? 0.502 -8.713 -0.897 1.00 95.00 268 MET A C 1
ATOM 2098 O O . MET A 1 268 ? 0.363 -9.915 -1.124 1.00 95.00 268 MET A O 1
ATOM 2102 N N . SER A 1 269 ? 0.070 -8.131 0.215 1.00 92.00 269 SER A N 1
ATOM 2103 C CA . SER A 1 269 ? -0.720 -8.828 1.231 1.00 92.00 269 SER A CA 1
ATOM 2104 C C . SER A 1 269 ? -1.816 -7.934 1.781 1.00 92.00 269 SER A C 1
ATOM 2106 O O . SER A 1 269 ? -1.603 -6.743 2.005 1.00 92.00 269 SER A O 1
ATOM 2108 N N . LEU A 1 270 ? -2.983 -8.525 1.988 1.00 89.25 270 LEU A N 1
ATOM 2109 C CA . LEU A 1 270 ? -4.190 -7.865 2.449 1.00 89.25 270 LEU A CA 1
ATOM 2110 C C . LEU A 1 270 ? -4.491 -8.316 3.881 1.00 89.25 270 LEU A C 1
ATOM 2112 O O . LEU A 1 270 ? -4.693 -9.498 4.135 1.00 89.25 270 LEU A O 1
ATOM 2116 N N . LEU A 1 271 ? -4.540 -7.365 4.807 1.00 85.50 271 LEU A N 1
ATOM 2117 C CA . LEU A 1 271 ? -5.095 -7.567 6.140 1.00 85.50 271 LEU A CA 1
ATOM 2118 C C . LEU A 1 271 ? -6.565 -7.155 6.079 1.00 85.50 271 LEU A C 1
ATOM 2120 O O . LEU A 1 271 ? -6.847 -5.985 5.840 1.00 85.50 271 LEU A O 1
ATOM 2124 N N . ARG A 1 272 ? -7.499 -8.096 6.216 1.00 82.81 272 ARG A N 1
ATOM 2125 C CA . ARG A 1 272 ? -8.934 -7.764 6.212 1.00 82.81 272 ARG A CA 1
ATOM 2126 C C . ARG A 1 272 ? -9.329 -7.026 7.491 1.00 82.81 272 ARG A C 1
ATOM 2128 O O . ARG A 1 272 ? -8.635 -7.132 8.499 1.00 82.81 272 ARG A O 1
ATOM 2135 N N . HIS A 1 273 ? -10.434 -6.296 7.411 1.00 71.75 273 HIS A N 1
ATOM 2136 C CA . HIS A 1 273 ? -11.186 -5.733 8.530 1.00 71.75 273 HIS A CA 1
ATOM 2137 C C . HIS A 1 273 ? -12.577 -6.371 8.561 1.00 71.75 273 HIS A C 1
ATOM 2139 O O . HIS A 1 273 ? -13.102 -6.644 7.449 1.00 71.75 273 HIS A O 1
#

Mean predicted aligned error: 15.75 Å

pLDDT: mean 76.39, std 23.4, range [25.8, 98.62]

Sequence (273 aa):
MIGNDEKNKKRLKSAIYKGLSSELDDVFSFVLYDTNGTLRFWLYFDVPGTDPCVGECEVPVQILMDSKQTEHSCLLVKSSVTNLEPRAKLIILSEFLSYTGRSRTESTAAPSHAPSRSVSEAFMRKQEMCERPLDLPSVRSTANGSMHMSGSGSGTLFVTVERCTGLKNLEYVGVSDPYVHLRLRKQTRISPYVKSNLDPKFNFEAELEVYDIQTDVLHIKVVDKNDLGKDRAMGTVNIILNCVARSPGDRISGEWNLDPQGKIFLTMSLLRH